Protein AF-A0A9E6EG42-F1 (afdb_monomer)

Foldseek 3Di:
DFEEEEEEEDAQLQPFQLVLVVQVVLAPDDHYAYEYEYQQHPDCNVVSCVVVVVPVRYDYYYDNHHFDDLVSVQVRLVPDDGQKYAAAYRRKHFQNHLVVQQVVLCVVFQKEFEAEEEDEPPDDDPSPDFDQDDDDDDGDLNGMMGGRDPLQHWDSVCGPLLLPCRSVVNVVSRCVVRVVSYYYRSTHGIYHYDDCPDSVNVVVVSVVVDDPVVCVVSCVLQVVLVDPDDPVQQFDFDPADPADPQKDWDWPDWDQDPFKTKTKIFMDGNPAACVQKWKWKWWAAPDDPDGITTGGWRWHACVVVCVVVVPYHHRRGITIDIGTLVSDDFHKTFIKMWIADPNDIHIHTPRDMHGNHD

Structure (mmCIF, N/CA/C/O backbone):
data_AF-A0A9E6EG42-F1
#
_entry.id   AF-A0A9E6EG42-F1
#
loop_
_atom_site.group_PDB
_atom_site.id
_atom_site.type_symbol
_atom_site.label_atom_id
_atom_site.label_alt_id
_atom_site.label_comp_id
_atom_site.label_asym_id
_atom_site.label_entity_id
_atom_site.label_seq_id
_atom_site.pdbx_PDB_ins_code
_atom_site.Cartn_x
_atom_site.Cartn_y
_atom_site.Cartn_z
_atom_site.occupancy
_atom_site.B_iso_or_equiv
_atom_site.auth_seq_id
_atom_site.auth_comp_id
_atom_site.auth_asym_id
_atom_site.auth_atom_id
_atom_site.pdbx_PDB_model_num
ATOM 1 N N . MET A 1 1 ? -4.154 -21.515 -14.002 1.00 83.38 1 MET A N 1
ATOM 2 C CA . MET A 1 1 ? -3.682 -20.485 -13.053 1.00 83.38 1 MET A CA 1
ATOM 3 C C . MET A 1 1 ? -4.203 -19.149 -13.543 1.00 83.38 1 MET A C 1
ATOM 5 O O . MET A 1 1 ? -4.142 -18.914 -14.743 1.00 83.38 1 MET A O 1
ATOM 9 N N . GLU A 1 2 ? -4.782 -18.342 -12.660 1.00 93.00 2 GLU A N 1
ATOM 10 C CA . GLU A 1 2 ? -5.346 -17.030 -13.009 1.00 93.00 2 GLU A CA 1
ATOM 11 C C . GLU A 1 2 ? -4.206 -16.027 -13.285 1.00 93.00 2 GLU A C 1
ATOM 13 O O . GLU A 1 2 ? -3.271 -15.964 -12.482 1.00 93.00 2 GLU A O 1
ATOM 18 N N . PRO A 1 3 ? -4.220 -15.264 -14.389 1.00 94.94 3 PRO A N 1
ATOM 19 C CA . PRO A 1 3 ? -3.199 -14.252 -14.645 1.00 94.94 3 PRO A CA 1
ATOM 20 C C . PRO A 1 3 ? -3.215 -13.118 -13.610 1.00 94.94 3 PRO A C 1
ATOM 22 O O . PRO A 1 3 ? -4.282 -12.643 -13.220 1.00 94.94 3 PRO A O 1
ATOM 25 N N . VAL A 1 4 ? -2.030 -12.644 -13.219 1.00 97.06 4 VAL A N 1
ATOM 26 C CA . VAL A 1 4 ? -1.850 -11.473 -12.341 1.00 97.06 4 VAL A CA 1
ATOM 27 C C . VAL A 1 4 ? -0.917 -10.450 -12.989 1.00 97.06 4 VAL A C 1
ATOM 29 O O . VAL A 1 4 ? 0.059 -10.825 -13.636 1.00 97.06 4 VAL A O 1
ATOM 32 N N . THR A 1 5 ? -1.186 -9.157 -12.828 1.00 98.38 5 THR A N 1
ATOM 33 C CA . THR A 1 5 ? -0.269 -8.099 -13.280 1.00 98.38 5 THR A CA 1
ATOM 34 C C . THR A 1 5 ? 0.436 -7.447 -12.097 1.00 98.38 5 THR A C 1
ATOM 36 O O . THR A 1 5 ? -0.205 -6.878 -11.220 1.00 98.38 5 THR A O 1
ATOM 39 N N . VAL A 1 6 ? 1.766 -7.476 -12.085 1.00 98.44 6 VAL A N 1
ATOM 40 C CA . VAL A 1 6 ? 2.572 -6.672 -11.161 1.00 98.44 6 VAL A CA 1
ATOM 41 C C . VAL A 1 6 ? 2.703 -5.256 -11.721 1.00 98.44 6 VAL A C 1
ATOM 43 O O . VAL A 1 6 ? 3.000 -5.086 -12.904 1.00 98.44 6 VAL A O 1
ATOM 46 N N . LEU A 1 7 ? 2.470 -4.249 -10.884 1.00 98.44 7 LEU A N 1
ATOM 47 C CA . LEU A 1 7 ? 2.479 -2.832 -11.234 1.00 98.44 7 LEU A CA 1
ATOM 48 C C . LEU A 1 7 ? 3.561 -2.120 -10.412 1.00 98.44 7 LEU A C 1
ATOM 50 O O . LEU A 1 7 ? 3.474 -2.091 -9.185 1.00 98.44 7 LEU A O 1
ATOM 54 N N . MET A 1 8 ? 4.559 -1.534 -11.079 1.00 98.12 8 MET A N 1
ATOM 55 C CA . MET A 1 8 ? 5.653 -0.815 -10.413 1.00 98.12 8 MET A CA 1
ATOM 56 C C . MET A 1 8 ? 5.843 0.593 -10.992 1.00 98.12 8 MET A C 1
ATOM 58 O O . MET A 1 8 ? 6.357 0.729 -12.109 1.00 98.12 8 MET A O 1
ATOM 62 N N . PRO A 1 9 ? 5.448 1.652 -10.265 1.00 96.31 9 PRO A N 1
ATOM 63 C CA . PRO A 1 9 ? 5.846 3.013 -10.599 1.00 96.31 9 PRO A CA 1
ATOM 64 C C . PRO A 1 9 ? 7.289 3.257 -10.138 1.00 96.31 9 PRO A C 1
ATOM 66 O O . PRO A 1 9 ? 7.726 2.698 -9.133 1.00 96.31 9 PRO A O 1
ATOM 69 N N . PHE A 1 10 ? 8.031 4.112 -10.838 1.00 95.81 10 PHE A N 1
ATOM 70 C CA . PHE A 1 10 ? 9.334 4.573 -10.363 1.00 95.81 10 PHE A CA 1
ATOM 71 C C . PHE A 1 10 ? 9.655 5.993 -10.838 1.00 95.81 10 PHE A C 1
ATOM 73 O O . PHE A 1 10 ? 9.170 6.446 -11.874 1.00 95.81 10 PHE A O 1
ATOM 80 N N . TYR A 1 11 ? 10.490 6.685 -10.063 1.00 94.62 11 TYR A N 1
ATOM 81 C CA . TYR A 1 11 ? 11.067 7.984 -10.402 1.00 94.62 11 TYR A CA 1
ATOM 82 C C . TYR A 1 11 ? 12.399 8.147 -9.665 1.00 94.62 11 TYR A C 1
ATOM 84 O O . TYR A 1 11 ? 12.412 8.120 -8.437 1.00 94.62 11 TYR A O 1
ATOM 92 N N . ASN A 1 12 ? 13.497 8.334 -10.398 1.00 94.44 12 ASN A N 1
ATOM 93 C CA . ASN A 1 12 ? 14.848 8.538 -9.858 1.00 94.44 12 ASN A CA 1
ATOM 94 C C . ASN A 1 12 ? 15.310 7.466 -8.841 1.00 94.44 12 ASN A C 1
ATOM 96 O O . ASN A 1 12 ? 15.596 7.757 -7.680 1.00 94.44 12 ASN A O 1
ATOM 100 N N . GLN A 1 13 ? 15.345 6.207 -9.280 1.00 93.69 13 GLN A N 1
ATOM 101 C CA . GLN A 1 13 ? 15.630 5.005 -8.487 1.00 93.69 13 GLN A CA 1
ATOM 102 C C . GLN A 1 13 ? 16.799 4.180 -9.055 1.00 93.69 13 GLN A C 1
ATOM 104 O O . GLN A 1 13 ? 16.812 2.946 -8.985 1.00 93.69 13 GLN A O 1
ATOM 109 N N . GLU A 1 14 ? 17.810 4.840 -9.627 1.00 94.50 14 GLU A N 1
ATOM 110 C CA . GLU A 1 14 ? 18.884 4.178 -10.379 1.00 94.50 14 GLU A CA 1
ATOM 111 C C . GLU A 1 14 ? 19.676 3.145 -9.563 1.00 94.50 14 GLU A C 1
ATOM 113 O O . GLU A 1 14 ? 20.201 2.173 -10.113 1.00 94.50 14 GLU A O 1
ATOM 118 N N . ASN A 1 15 ? 19.723 3.315 -8.243 1.00 92.00 15 ASN A N 1
ATOM 119 C CA . ASN A 1 15 ? 20.460 2.432 -7.347 1.00 92.00 15 ASN A CA 1
ATOM 120 C C . ASN A 1 15 ? 19.737 1.112 -7.056 1.00 92.00 15 ASN A C 1
ATOM 122 O O . ASN A 1 15 ? 20.406 0.134 -6.737 1.00 92.00 15 ASN A O 1
ATOM 126 N N . PHE A 1 16 ? 18.407 1.060 -7.177 1.00 93.06 16 PHE A N 1
ATOM 127 C CA . PHE A 1 16 ? 17.616 -0.058 -6.641 1.00 93.06 16 PHE A CA 1
ATOM 128 C C . PHE A 1 16 ? 16.677 -0.704 -7.662 1.00 93.06 16 PHE A C 1
ATOM 130 O O . PHE A 1 16 ? 16.413 -1.903 -7.566 1.00 93.06 16 PHE A O 1
ATOM 137 N N . VAL A 1 17 ? 16.249 0.036 -8.692 1.00 96.00 17 VAL A N 1
ATOM 138 C CA . VAL A 1 17 ? 15.209 -0.414 -9.633 1.00 96.00 17 VAL A CA 1
ATOM 139 C C . VAL A 1 17 ? 15.538 -1.739 -10.325 1.00 96.00 17 VAL A C 1
ATOM 141 O O . VAL A 1 17 ? 14.658 -2.571 -10.528 1.00 96.00 17 VAL A O 1
ATOM 144 N N . ALA A 1 18 ? 16.810 -1.989 -10.647 1.00 96.06 18 ALA A N 1
ATOM 145 C CA . ALA A 1 18 ? 17.221 -3.238 -11.284 1.00 96.06 18 ALA A CA 1
ATOM 146 C C . ALA A 1 18 ? 17.076 -4.455 -10.348 1.00 96.06 18 ALA A C 1
ATOM 148 O O . ALA A 1 18 ? 16.653 -5.522 -10.794 1.00 96.06 18 ALA A O 1
ATOM 149 N N . GLU A 1 19 ? 17.389 -4.297 -9.058 1.00 94.44 19 GLU A N 1
ATOM 150 C CA . GLU A 1 19 ? 17.224 -5.359 -8.057 1.00 94.44 19 GLU A CA 1
ATOM 151 C C . GLU A 1 19 ? 15.741 -5.631 -7.782 1.00 94.44 19 GLU A C 1
ATOM 153 O O . GLU A 1 19 ? 15.324 -6.793 -7.757 1.00 94.44 19 GLU A O 1
ATOM 158 N N . ALA A 1 20 ? 14.934 -4.571 -7.653 1.00 95.69 20 ALA A N 1
ATOM 159 C CA . ALA A 1 20 ? 13.487 -4.681 -7.480 1.00 95.69 20 ALA A CA 1
ATOM 160 C C . ALA A 1 20 ? 12.851 -5.468 -8.637 1.00 95.69 20 ALA A C 1
ATOM 162 O O . ALA A 1 20 ? 12.126 -6.441 -8.401 1.00 95.69 20 ALA A O 1
ATOM 163 N N . ILE A 1 21 ? 13.211 -5.136 -9.886 1.00 97.94 21 ILE A N 1
ATOM 164 C CA . ILE A 1 21 ? 12.742 -5.859 -11.076 1.00 97.94 21 ILE A CA 1
ATOM 165 C C . ILE A 1 21 ? 13.173 -7.323 -11.039 1.00 97.94 21 ILE A C 1
ATOM 167 O O . ILE A 1 21 ? 12.346 -8.211 -11.252 1.00 97.94 21 ILE A O 1
ATOM 171 N N . GLY A 1 22 ? 14.447 -7.586 -10.736 1.00 96.88 22 GLY A N 1
ATOM 172 C CA . GLY A 1 22 ? 14.972 -8.946 -10.625 1.00 96.88 22 GLY A CA 1
ATOM 173 C C . GLY A 1 22 ? 14.184 -9.807 -9.632 1.00 96.88 22 GLY A C 1
ATOM 174 O O . GLY A 1 22 ? 13.887 -10.965 -9.927 1.00 96.88 22 GLY A O 1
ATOM 175 N N . SER A 1 23 ? 13.766 -9.235 -8.497 1.00 95.81 23 SER A N 1
ATOM 176 C CA . SER A 1 23 ? 12.977 -9.948 -7.479 1.00 95.81 23 SER A CA 1
ATOM 177 C C . SER A 1 23 ? 11.585 -10.382 -7.969 1.00 95.81 23 SER A C 1
ATOM 179 O O . SER A 1 23 ? 11.097 -11.457 -7.607 1.00 95.81 23 SER A O 1
ATOM 181 N N . ILE A 1 24 ? 10.965 -9.591 -8.851 1.00 97.75 24 ILE A N 1
ATOM 182 C CA . ILE A 1 24 ? 9.683 -9.924 -9.485 1.00 97.75 24 ILE A CA 1
ATOM 183 C C . ILE A 1 24 ? 9.868 -10.930 -10.623 1.00 97.75 24 ILE A C 1
ATOM 185 O O . ILE A 1 24 ? 9.079 -11.860 -10.772 1.00 97.75 24 ILE A O 1
ATOM 189 N N . LEU A 1 25 ? 10.930 -10.813 -11.418 1.00 97.69 25 LEU A N 1
ATOM 190 C CA . LEU A 1 25 ? 11.175 -11.768 -12.504 1.00 97.69 25 LEU A CA 1
ATOM 191 C C . LEU A 1 25 ? 11.515 -13.177 -12.001 1.00 97.69 25 LEU A C 1
ATOM 193 O O . LEU A 1 25 ? 11.292 -14.143 -12.737 1.00 97.69 25 LEU A O 1
ATOM 197 N N . ASN A 1 26 ? 11.982 -13.286 -10.753 1.00 96.25 26 ASN A N 1
ATOM 198 C CA . ASN A 1 26 ? 12.280 -14.540 -10.060 1.00 96.25 26 ASN A CA 1
ATOM 199 C C . ASN A 1 26 ? 11.073 -15.151 -9.311 1.00 96.25 26 ASN A C 1
ATOM 201 O O . ASN A 1 26 ? 11.243 -16.088 -8.528 1.00 96.25 26 ASN A O 1
ATOM 205 N N . GLN A 1 27 ? 9.856 -14.631 -9.505 1.00 96.62 27 GLN A N 1
ATOM 206 C CA . GLN A 1 27 ? 8.656 -15.223 -8.909 1.00 96.62 27 GLN A CA 1
ATOM 207 C C . GLN A 1 27 ? 8.413 -16.642 -9.441 1.00 96.62 27 GLN A C 1
ATOM 209 O O . GLN A 1 27 ? 8.562 -16.925 -10.628 1.00 96.62 27 GLN A O 1
ATOM 214 N N . THR A 1 28 ? 8.007 -17.533 -8.542 1.00 95.56 28 THR A N 1
ATOM 215 C CA . THR A 1 28 ? 7.672 -18.939 -8.835 1.00 95.56 28 THR A CA 1
ATOM 216 C C . THR A 1 28 ? 6.302 -19.104 -9.486 1.00 95.56 28 THR A C 1
ATOM 218 O O . THR A 1 28 ? 6.070 -20.087 -10.188 1.00 95.56 28 THR A O 1
ATOM 221 N N . TYR A 1 29 ? 5.407 -18.127 -9.309 1.00 96.31 29 TYR A N 1
ATOM 222 C CA . TYR A 1 29 ? 4.123 -18.100 -9.996 1.00 96.31 29 TYR A CA 1
ATOM 223 C C . TYR A 1 29 ? 4.335 -17.856 -11.501 1.00 96.31 29 TYR A C 1
ATOM 225 O O . TYR A 1 29 ? 4.910 -16.831 -11.867 1.00 96.31 29 TYR A O 1
ATOM 233 N N . PRO A 1 30 ? 3.881 -18.751 -12.395 1.00 93.50 30 PRO A N 1
ATOM 234 C CA . PRO A 1 30 ? 4.306 -18.718 -13.794 1.00 93.50 30 PRO A CA 1
ATOM 235 C C . PRO A 1 30 ? 3.479 -17.780 -14.684 1.00 93.50 30 PRO A C 1
ATOM 237 O O . PRO A 1 30 ? 3.929 -17.433 -15.773 1.00 93.50 30 PRO A O 1
ATOM 240 N N . VAL A 1 31 ? 2.273 -17.375 -14.264 1.00 96.06 31 VAL A N 1
ATOM 241 C CA . VAL A 1 31 ? 1.327 -16.630 -15.116 1.00 96.06 31 VAL A CA 1
ATOM 242 C C . VAL A 1 31 ? 1.181 -15.190 -14.632 1.00 96.06 31 VAL A C 1
ATOM 244 O O . VAL A 1 31 ? 0.190 -14.838 -13.993 1.00 96.06 31 VAL A O 1
ATOM 247 N N . PHE A 1 32 ? 2.171 -14.349 -14.934 1.00 97.88 32 PHE A N 1
ATOM 248 C CA . PHE A 1 32 ? 2.089 -12.920 -14.640 1.00 97.88 32 PHE A CA 1
ATOM 249 C C . PHE A 1 32 ? 2.621 -12.029 -15.762 1.00 97.88 32 PHE A C 1
ATOM 251 O O . PHE A 1 32 ? 3.472 -12.429 -16.556 1.00 97.88 32 PHE A O 1
ATOM 258 N N . GLN A 1 33 ? 2.117 -10.798 -15.784 1.00 97.94 33 GLN A N 1
ATOM 259 C CA . GLN A 1 33 ? 2.695 -9.674 -16.516 1.00 97.94 33 GLN A CA 1
ATOM 260 C C . GLN A 1 33 ? 3.330 -8.705 -15.526 1.00 97.94 33 GLN A C 1
ATOM 262 O O . GLN A 1 33 ? 2.898 -8.615 -14.378 1.00 97.94 33 GLN A O 1
ATOM 267 N N . PHE A 1 34 ? 4.324 -7.950 -15.969 1.00 98.50 34 PHE A N 1
ATOM 268 C CA . PHE A 1 34 ? 4.979 -6.938 -15.161 1.00 98.50 34 PHE A CA 1
ATOM 269 C C . PHE A 1 34 ? 5.015 -5.612 -15.912 1.00 98.50 34 PHE A C 1
ATOM 271 O O . PHE A 1 34 ? 5.762 -5.447 -16.875 1.00 98.50 34 PHE A O 1
ATOM 278 N N . ILE A 1 35 ? 4.185 -4.670 -15.475 1.00 98.56 35 ILE A N 1
ATOM 279 C CA . ILE A 1 35 ? 4.106 -3.339 -16.063 1.00 98.56 35 ILE A CA 1
ATOM 280 C C . ILE A 1 35 ? 4.864 -2.372 -15.165 1.00 98.56 35 ILE A C 1
ATOM 282 O O . ILE A 1 35 ? 4.593 -2.245 -13.970 1.00 98.56 35 ILE A O 1
ATOM 286 N N . ILE A 1 36 ? 5.823 -1.687 -15.771 1.00 98.38 36 ILE A N 1
ATOM 287 C CA . ILE A 1 36 ? 6.721 -0.756 -15.111 1.00 98.38 36 ILE A CA 1
ATOM 288 C C . ILE A 1 36 ? 6.507 0.617 -15.736 1.00 98.38 36 ILE A C 1
ATOM 290 O O . ILE A 1 36 ? 6.530 0.745 -16.962 1.00 98.38 36 ILE A O 1
ATOM 294 N N . TYR A 1 37 ? 6.310 1.642 -14.913 1.00 98.25 37 TYR A N 1
ATOM 295 C CA . TYR A 1 37 ? 6.072 3.002 -15.385 1.00 98.25 37 TYR A CA 1
ATOM 296 C C . TYR A 1 37 ? 7.096 3.971 -14.796 1.00 98.25 37 TYR A C 1
ATOM 298 O O . TYR A 1 37 ? 7.133 4.180 -13.585 1.00 98.25 37 TYR A O 1
ATOM 306 N N . ASP A 1 38 ? 7.907 4.562 -15.671 1.00 98.00 38 ASP A N 1
ATOM 307 C CA . ASP A 1 38 ? 8.791 5.678 -15.345 1.00 98.00 38 ASP A CA 1
ATOM 308 C C . ASP A 1 38 ? 8.000 6.984 -15.343 1.00 98.00 38 ASP A C 1
ATOM 310 O O . ASP A 1 38 ? 7.510 7.412 -16.392 1.00 98.00 38 ASP A O 1
ATOM 314 N N . ASP A 1 39 ? 7.910 7.659 -14.204 1.00 95.69 39 ASP A N 1
ATOM 315 C CA . AS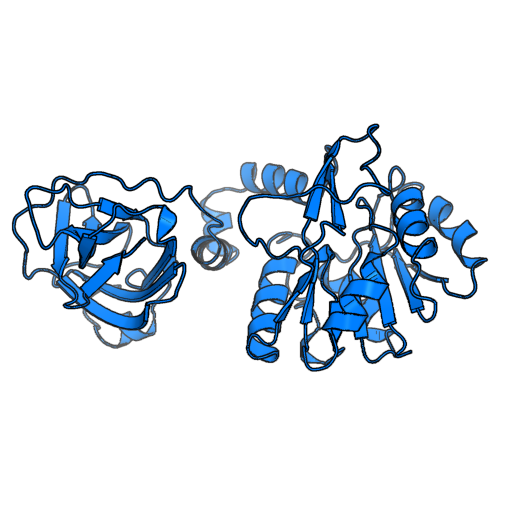P A 1 39 ? 7.265 8.968 -14.114 1.00 95.69 39 ASP A CA 1
ATOM 316 C C . ASP A 1 39 ? 8.235 10.107 -14.468 1.00 95.69 39 ASP A C 1
ATOM 318 O O . ASP A 1 39 ? 8.386 11.080 -13.742 1.00 95.69 39 ASP A O 1
ATOM 322 N N . GLY A 1 40 ? 8.945 9.973 -15.590 1.00 96.00 40 GLY A N 1
ATOM 323 C CA . GLY A 1 40 ? 9.845 11.002 -16.113 1.00 96.00 40 GLY A CA 1
ATOM 324 C C . GLY A 1 40 ? 11.126 11.192 -15.301 1.00 96.00 40 GLY A C 1
ATOM 325 O O . GLY A 1 40 ? 11.484 12.334 -15.007 1.00 96.00 40 GLY A O 1
ATOM 326 N N . SER A 1 41 ? 11.806 10.098 -14.939 1.00 95.88 41 SER A N 1
ATOM 327 C CA . SER A 1 41 ? 13.108 10.135 -14.264 1.00 95.88 41 SER A CA 1
ATOM 328 C C . SER A 1 41 ? 14.132 10.987 -15.020 1.00 95.88 41 SER A C 1
ATOM 330 O O . SER A 1 41 ? 14.225 10.961 -16.247 1.00 95.88 41 SER A O 1
ATOM 332 N N . THR A 1 42 ? 14.946 11.715 -14.261 1.00 95.19 42 THR A N 1
ATOM 333 C CA . THR A 1 42 ? 16.028 12.579 -14.757 1.00 95.19 42 THR A CA 1
ATOM 334 C C . THR A 1 42 ? 17.416 11.967 -14.561 1.00 95.19 42 THR A C 1
ATOM 336 O O . THR A 1 42 ? 18.399 12.502 -15.069 1.00 95.19 42 THR A O 1
ATOM 339 N N . ASP A 1 43 ? 17.513 10.884 -13.788 1.00 95.31 43 ASP A N 1
ATOM 340 C CA . ASP A 1 43 ? 18.743 10.131 -13.537 1.00 95.31 43 ASP A CA 1
ATOM 341 C C . ASP A 1 43 ? 18.909 8.959 -14.531 1.00 95.31 43 ASP A C 1
ATOM 343 O O . ASP A 1 43 ? 18.291 8.915 -15.600 1.00 95.31 43 ASP A O 1
ATOM 347 N N . THR A 1 44 ? 19.754 7.973 -14.208 1.00 96.75 44 THR A N 1
ATOM 348 C CA . THR A 1 44 ? 19.991 6.830 -15.100 1.00 96.75 44 THR A CA 1
ATOM 349 C C . THR A 1 44 ? 18.974 5.689 -14.953 1.00 96.75 44 THR A C 1
ATOM 351 O O . THR A 1 44 ? 19.149 4.641 -15.586 1.00 96.75 44 THR A O 1
ATOM 354 N N . SER A 1 45 ? 17.892 5.872 -14.185 1.00 96.38 45 SER A N 1
ATOM 355 C CA . SER A 1 45 ? 16.894 4.833 -13.882 1.00 96.38 45 SER A CA 1
ATOM 356 C C . SER A 1 45 ? 16.285 4.218 -15.127 1.00 96.38 45 SER A C 1
ATOM 358 O O . SER A 1 45 ? 16.356 3.003 -15.305 1.00 96.38 45 SER A O 1
ATOM 360 N N . LEU A 1 46 ? 15.748 5.040 -16.036 1.00 97.06 46 LEU A N 1
ATOM 361 C CA . LEU A 1 46 ? 15.105 4.531 -17.247 1.00 97.06 46 LEU A CA 1
ATOM 362 C C . LEU A 1 46 ? 16.072 3.672 -18.065 1.00 97.06 46 LEU A C 1
ATOM 364 O O . LEU A 1 46 ? 15.716 2.578 -18.497 1.00 97.06 46 LEU A O 1
ATOM 368 N N . ARG A 1 47 ? 17.326 4.124 -18.213 1.00 97.75 47 ARG A N 1
ATOM 369 C CA . ARG A 1 47 ? 18.385 3.379 -18.911 1.00 97.75 47 ARG A CA 1
ATOM 370 C C . ARG A 1 47 ? 18.647 2.019 -18.261 1.00 97.75 47 ARG A C 1
ATOM 372 O O . ARG A 1 47 ? 18.871 1.053 -18.983 1.00 97.75 47 ARG A O 1
ATOM 379 N N . ARG A 1 48 ? 18.607 1.934 -16.928 1.00 97.50 48 ARG A N 1
ATOM 380 C CA . ARG A 1 48 ? 18.771 0.677 -16.176 1.00 97.50 48 ARG A CA 1
ATOM 381 C C . ARG A 1 48 ? 17.577 -0.267 -16.321 1.00 97.50 48 ARG A C 1
ATOM 383 O O . ARG A 1 48 ? 17.769 -1.475 -16.243 1.00 97.50 48 ARG A O 1
ATOM 390 N N . VAL A 1 49 ? 16.379 0.257 -16.582 1.00 97.62 49 VAL A N 1
ATOM 391 C CA . VAL A 1 49 ? 15.161 -0.543 -16.800 1.00 97.62 49 VAL A CA 1
ATOM 392 C C . VAL A 1 49 ? 15.071 -1.101 -18.230 1.00 97.62 49 VAL A C 1
ATOM 394 O O . VAL A 1 49 ? 14.556 -2.201 -18.428 1.00 97.62 49 VAL A O 1
ATOM 397 N N . GLN A 1 50 ? 15.606 -0.401 -19.241 1.00 96.25 50 GLN A N 1
ATOM 398 C CA . GLN A 1 50 ? 15.483 -0.811 -20.654 1.00 96.25 50 GLN A CA 1
ATOM 399 C C . GLN A 1 50 ? 15.877 -2.273 -20.962 1.00 96.25 50 GLN A C 1
ATOM 401 O O . GLN A 1 50 ? 15.149 -2.916 -21.724 1.00 96.25 50 GLN A O 1
ATOM 406 N N . PRO A 1 51 ? 16.970 -2.843 -20.409 1.00 97.94 51 PRO A N 1
ATOM 407 C CA . PRO A 1 51 ? 17.364 -4.222 -20.704 1.00 97.94 51 PRO A CA 1
ATOM 408 C C . PRO A 1 51 ? 16.302 -5.270 -20.346 1.00 97.94 51 PRO A C 1
ATOM 410 O O . PRO A 1 51 ? 16.239 -6.311 -21.000 1.00 97.94 51 PRO A O 1
ATOM 413 N N . PHE A 1 52 ? 15.443 -4.993 -19.358 1.00 97.94 52 PHE A N 1
ATOM 414 C CA . PHE A 1 52 ? 14.408 -5.924 -18.903 1.00 97.94 52 PHE A CA 1
ATOM 415 C C . PHE A 1 52 ? 13.241 -6.071 -19.887 1.00 97.94 52 PHE A C 1
ATOM 417 O O . PHE A 1 52 ? 12.529 -7.065 -19.815 1.00 97.94 52 PHE A O 1
ATOM 424 N N . ARG A 1 53 ? 13.095 -5.173 -20.878 1.00 97.31 53 ARG A N 1
ATOM 425 C CA . ARG A 1 53 ? 12.120 -5.321 -21.983 1.00 97.31 53 ARG A CA 1
ATOM 426 C C . ARG A 1 53 ? 12.315 -6.593 -22.817 1.00 97.31 53 ARG A C 1
ATOM 428 O O . ARG A 1 53 ? 11.451 -6.935 -23.614 1.00 97.31 53 ARG A O 1
ATOM 435 N N . ARG A 1 54 ? 13.478 -7.244 -22.703 1.00 97.50 54 ARG A N 1
ATOM 436 C CA . ARG A 1 54 ? 13.766 -8.517 -23.377 1.00 97.50 54 ARG A CA 1
ATOM 437 C C . ARG A 1 54 ? 12.975 -9.684 -22.784 1.00 97.50 54 ARG A C 1
ATOM 439 O O . ARG A 1 54 ? 12.802 -10.684 -23.471 1.00 97.50 54 ARG A O 1
ATOM 446 N N . ASP A 1 55 ? 12.528 -9.575 -21.533 1.00 98.06 55 ASP A N 1
ATOM 447 C CA . ASP A 1 55 ? 11.634 -10.559 -20.931 1.00 98.06 55 ASP A CA 1
ATOM 448 C C . ASP A 1 55 ? 10.206 -10.324 -21.461 1.00 98.06 55 ASP A C 1
ATOM 450 O O . ASP A 1 55 ? 9.684 -9.216 -21.315 1.00 98.06 55 ASP A O 1
ATOM 454 N N . PRO A 1 56 ? 9.548 -11.330 -22.069 1.00 97.44 56 PRO A N 1
ATOM 455 C CA . PRO A 1 56 ? 8.227 -11.163 -22.682 1.00 97.44 56 PRO A CA 1
ATOM 456 C C . PRO A 1 56 ? 7.121 -10.824 -21.674 1.00 97.44 56 PRO A C 1
ATOM 458 O O . PRO A 1 56 ? 6.036 -10.408 -22.077 1.00 97.44 56 PRO A O 1
ATOM 461 N N . ARG A 1 57 ? 7.370 -10.995 -20.369 1.00 97.62 57 ARG A N 1
ATOM 462 C CA . ARG A 1 57 ? 6.436 -10.611 -19.305 1.00 97.62 57 ARG A CA 1
ATOM 463 C C . ARG A 1 57 ? 6.478 -9.111 -19.014 1.00 97.62 57 ARG A C 1
ATOM 465 O O . ARG A 1 57 ? 5.563 -8.615 -18.365 1.00 97.62 57 ARG A O 1
ATOM 472 N N . VAL A 1 58 ? 7.522 -8.396 -19.445 1.00 98.50 58 VAL A N 1
ATOM 473 C CA . VAL A 1 58 ? 7.805 -7.018 -19.024 1.00 98.50 58 VAL A CA 1
ATOM 474 C C . VAL A 1 58 ? 7.328 -5.996 -20.051 1.00 98.50 58 VAL A C 1
ATOM 476 O O . VAL A 1 58 ? 7.756 -5.984 -21.203 1.00 98.50 58 VAL A O 1
ATOM 479 N N . VAL A 1 59 ? 6.516 -5.047 -19.590 1.00 98.31 59 VAL A N 1
ATOM 480 C CA . VAL A 1 59 ? 6.111 -3.858 -20.344 1.00 98.31 59 VAL A CA 1
ATOM 481 C C . VAL A 1 59 ? 6.644 -2.627 -19.628 1.00 98.31 59 VAL A C 1
ATOM 483 O O . VAL A 1 59 ? 6.290 -2.364 -18.484 1.00 98.31 59 VAL A O 1
ATOM 486 N N . VAL A 1 60 ? 7.482 -1.846 -20.309 1.00 98.25 60 VAL A N 1
ATOM 487 C CA . VAL A 1 60 ? 8.019 -0.590 -19.768 1.00 98.25 60 VAL A CA 1
ATOM 488 C C . VAL A 1 60 ? 7.347 0.588 -20.465 1.00 98.25 60 VAL A C 1
ATOM 490 O O . VAL A 1 60 ? 7.390 0.716 -21.694 1.00 98.25 60 VAL A O 1
ATOM 493 N N . LEU A 1 61 ? 6.766 1.471 -19.668 1.00 97.88 61 LEU A N 1
ATOM 494 C CA . LEU A 1 61 ? 6.142 2.723 -20.069 1.00 97.88 61 LEU A CA 1
ATOM 495 C C . LEU A 1 61 ? 6.932 3.889 -19.468 1.00 97.88 61 LEU A C 1
ATOM 497 O O . LEU A 1 61 ? 7.557 3.737 -18.421 1.00 97.88 61 LEU A O 1
ATOM 501 N N . ALA A 1 62 ? 6.918 5.044 -20.131 1.00 96.88 62 ALA A N 1
ATOM 502 C CA . ALA A 1 62 ? 7.608 6.231 -19.639 1.00 96.88 62 ALA A CA 1
ATOM 503 C C . ALA A 1 62 ? 6.807 7.505 -19.920 1.00 96.88 62 ALA A C 1
ATOM 505 O O . ALA A 1 62 ? 6.311 7.713 -21.032 1.00 96.88 62 ALA A O 1
ATOM 506 N N . GLY A 1 63 ? 6.684 8.344 -18.896 1.00 94.25 63 GLY A N 1
ATOM 507 C CA . GLY A 1 63 ? 6.161 9.699 -18.971 1.00 94.25 63 GLY A CA 1
ATOM 508 C C . GLY A 1 63 ? 7.220 10.705 -19.422 1.00 94.25 63 GLY A C 1
ATOM 509 O O . GLY A 1 63 ? 8.418 10.442 -19.384 1.00 94.25 63 GLY A O 1
ATOM 510 N N . LYS A 1 64 ? 6.770 11.888 -19.857 1.00 9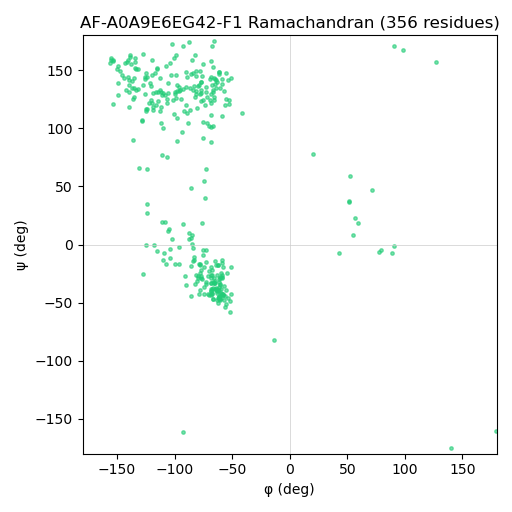2.19 64 LYS A N 1
ATOM 511 C CA . LYS A 1 64 ? 7.667 12.989 -20.261 1.00 92.19 64 LYS A CA 1
ATOM 512 C C . LYS A 1 64 ? 8.238 13.773 -19.077 1.00 92.19 64 LYS A C 1
ATOM 514 O O . LYS A 1 64 ? 9.280 14.398 -19.215 1.00 92.19 64 LYS A O 1
ATOM 519 N N . GLN A 1 65 ? 7.517 13.797 -17.962 1.00 92.19 65 GLN A N 1
ATOM 520 C CA . GLN A 1 65 ? 7.851 14.555 -16.761 1.00 92.19 65 GLN A CA 1
ATOM 521 C C . GLN A 1 65 ? 7.203 13.888 -15.550 1.00 92.19 65 GLN A C 1
ATOM 523 O O . GLN A 1 65 ? 6.186 13.207 -15.708 1.00 92.19 65 GLN A O 1
ATOM 528 N N . ASN A 1 66 ? 7.744 14.168 -14.369 1.00 90.69 66 ASN A N 1
ATOM 529 C CA . ASN A 1 66 ? 7.168 13.746 -13.099 1.00 90.69 66 ASN A CA 1
ATOM 530 C C . ASN A 1 66 ? 5.826 14.431 -12.843 1.00 90.69 66 ASN A C 1
ATOM 532 O O . ASN A 1 66 ? 5.705 15.656 -12.931 1.00 90.69 66 ASN A O 1
ATOM 536 N N . ARG A 1 67 ? 4.811 13.613 -12.565 1.00 86.19 67 ARG A N 1
ATOM 537 C CA . ARG A 1 67 ? 3.430 14.006 -12.265 1.00 86.19 67 ARG A 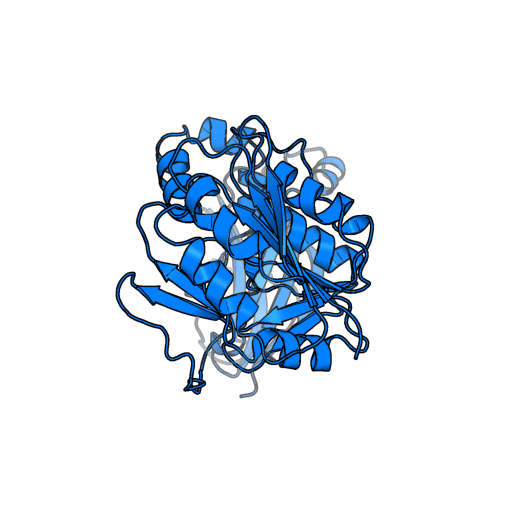CA 1
ATOM 538 C C . ARG A 1 67 ? 2.942 13.439 -10.931 1.00 86.19 67 ARG A C 1
ATOM 540 O O . ARG A 1 67 ? 1.827 13.752 -10.522 1.00 86.19 67 ARG A O 1
ATOM 547 N N . GLY A 1 68 ? 3.781 12.681 -10.236 1.00 84.19 68 GLY A N 1
ATOM 548 C CA . GLY A 1 68 ? 3.547 12.192 -8.894 1.00 84.19 68 GLY A CA 1
ATOM 549 C C . GLY A 1 68 ? 3.036 10.758 -8.837 1.00 84.19 68 GLY A C 1
ATOM 550 O O . GLY A 1 68 ? 2.588 10.151 -9.808 1.00 84.19 68 GLY A O 1
ATOM 551 N N . GLU A 1 69 ? 3.085 10.231 -7.619 1.00 83.50 69 GLU A N 1
ATOM 552 C CA . GLU A 1 69 ? 2.846 8.829 -7.286 1.00 83.50 69 GLU A CA 1
ATOM 553 C C . GLU A 1 69 ? 1.437 8.341 -7.683 1.00 83.50 69 GLU A C 1
ATOM 555 O O . GLU A 1 69 ? 1.293 7.301 -8.329 1.00 83.50 69 GLU A O 1
ATOM 560 N N . ALA A 1 70 ? 0.399 9.129 -7.374 1.00 84.12 70 ALA A N 1
ATOM 561 C CA . ALA A 1 70 ? -0.991 8.830 -7.728 1.00 84.12 70 ALA A CA 1
ATOM 562 C C . ALA A 1 70 ? -1.191 8.746 -9.249 1.00 84.12 70 ALA A C 1
ATOM 564 O O . ALA A 1 70 ? -1.796 7.798 -9.755 1.00 84.12 70 ALA A O 1
ATOM 565 N N . TYR A 1 71 ? -0.624 9.705 -9.990 1.00 88.88 71 TYR A N 1
ATOM 566 C CA . TYR A 1 71 ? -0.683 9.717 -11.447 1.00 88.88 71 TYR A CA 1
ATOM 567 C C . TYR A 1 71 ? 0.008 8.483 -12.034 1.00 88.88 71 TYR A C 1
ATOM 569 O O . TYR A 1 71 ? -0.592 7.766 -12.835 1.00 88.88 71 TYR A O 1
ATOM 577 N N . ALA A 1 72 ? 1.237 8.192 -11.598 1.00 92.56 72 ALA A N 1
ATOM 578 C CA . ALA A 1 72 ? 2.000 7.035 -12.055 1.00 92.56 72 ALA A CA 1
ATOM 579 C C . ALA A 1 72 ? 1.242 5.712 -11.832 1.00 92.56 72 ALA A C 1
ATOM 581 O O . ALA A 1 72 ? 1.149 4.882 -12.741 1.00 92.56 72 ALA A O 1
ATOM 582 N N . ARG A 1 73 ? 0.625 5.532 -10.656 1.00 93.44 73 ARG A N 1
ATOM 583 C CA . ARG A 1 73 ? -0.195 4.346 -10.361 1.00 93.44 73 ARG A CA 1
ATOM 584 C C . ARG A 1 73 ? -1.477 4.281 -11.186 1.00 93.44 73 ARG A C 1
ATOM 586 O O . ARG A 1 73 ? -1.825 3.203 -11.662 1.00 93.44 73 ARG A O 1
ATOM 593 N N . ASN A 1 74 ? -2.139 5.408 -11.441 1.00 93.50 74 ASN A N 1
ATOM 594 C CA . ASN A 1 74 ? -3.291 5.446 -12.346 1.00 93.50 74 ASN A CA 1
ATOM 595 C C . ASN A 1 74 ? -2.912 5.051 -13.777 1.00 93.50 74 ASN A C 1
ATOM 597 O O . ASN A 1 74 ? -3.633 4.278 -14.401 1.00 93.50 74 ASN A O 1
ATOM 601 N N . ARG A 1 75 ? -1.749 5.488 -14.278 1.00 95.69 75 ARG A N 1
ATOM 602 C CA . ARG A 1 75 ? -1.253 5.072 -15.601 1.00 95.69 75 ARG A CA 1
ATOM 603 C C . ARG A 1 75 ? -1.012 3.570 -15.695 1.00 95.69 75 ARG A C 1
ATOM 605 O O . ARG A 1 75 ? -1.280 2.993 -16.744 1.00 95.69 75 ARG A O 1
ATOM 612 N N . LEU A 1 76 ? -0.534 2.953 -14.618 1.00 97.12 76 LEU A N 1
ATOM 613 C CA . LEU A 1 76 ? -0.364 1.503 -14.517 1.00 97.12 76 LEU A CA 1
ATOM 614 C C . LEU A 1 76 ? -1.710 0.765 -14.505 1.00 97.12 76 LEU A C 1
ATOM 616 O O . LEU A 1 76 ? -1.864 -0.233 -15.206 1.00 97.12 76 LEU A O 1
ATOM 620 N N . LEU A 1 77 ? -2.696 1.272 -13.761 1.00 95.75 77 LEU A N 1
ATOM 621 C CA . LEU A 1 77 ? -4.047 0.703 -13.723 1.00 95.75 77 LEU A CA 1
ATOM 622 C C . LEU A 1 77 ? -4.770 0.817 -15.070 1.00 95.75 77 LEU A C 1
ATOM 624 O O . LEU A 1 77 ? -5.437 -0.131 -15.468 1.00 95.75 77 LEU A O 1
ATOM 628 N N . ASP A 1 78 ? -4.597 1.928 -15.795 1.00 95.25 78 ASP A N 1
ATOM 629 C CA . ASP A 1 78 ? -5.237 2.164 -17.099 1.00 95.25 78 ASP A CA 1
ATOM 630 C C . ASP A 1 78 ? -4.873 1.100 -18.150 1.00 95.25 78 ASP A C 1
ATOM 632 O O . ASP A 1 78 ? -5.646 0.842 -19.073 1.00 95.25 78 ASP A O 1
ATOM 636 N N . VAL A 1 79 ? -3.683 0.505 -18.034 1.00 95.88 79 VAL A N 1
ATOM 637 C CA . VAL A 1 79 ? -3.177 -0.519 -18.962 1.00 95.88 79 VAL A CA 1
ATOM 638 C C . VAL A 1 79 ? -3.243 -1.935 -18.386 1.00 95.88 79 VAL A C 1
ATOM 640 O O . VAL A 1 79 ? -2.903 -2.892 -19.080 1.00 95.88 79 VAL A O 1
ATOM 643 N N . CYS A 1 80 ? -3.665 -2.088 -17.129 1.00 96.31 80 CYS A N 1
ATOM 644 C CA . CYS A 1 80 ? -3.815 -3.386 -16.488 1.00 96.31 80 CYS A CA 1
ATOM 645 C C . CYS A 1 80 ? -5.076 -4.087 -17.013 1.00 96.31 80 CYS A C 1
ATOM 647 O O . CYS A 1 80 ? -6.175 -3.543 -16.942 1.00 96.31 80 CYS A O 1
ATOM 649 N N . GLN A 1 81 ? -4.921 -5.303 -17.541 1.00 94.31 81 GLN A N 1
ATOM 650 C CA . GLN A 1 81 ? -6.019 -6.064 -18.159 1.00 94.31 81 GLN A CA 1
ATOM 651 C C . GLN A 1 81 ? -6.374 -7.348 -17.405 1.00 94.31 81 GLN A C 1
ATOM 653 O O . GLN A 1 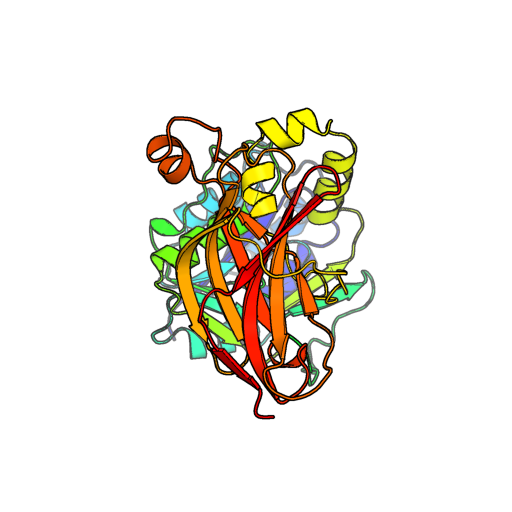81 ? -7.316 -8.048 -17.773 1.00 94.31 81 GLN A O 1
ATOM 658 N N . THR A 1 82 ? -5.604 -7.698 -16.378 1.00 95.62 82 THR A N 1
ATOM 659 C CA . THR A 1 82 ? -5.815 -8.922 -15.608 1.00 95.62 82 THR A CA 1
ATOM 660 C C . THR A 1 82 ? -6.846 -8.705 -14.509 1.00 95.62 82 THR A C 1
ATOM 662 O O . THR A 1 82 ? -7.112 -7.586 -14.074 1.00 95.62 82 THR A O 1
ATOM 665 N N . LYS A 1 83 ? -7.439 -9.806 -14.039 1.00 93.88 83 LYS A N 1
ATOM 666 C CA . LYS A 1 83 ? -8.405 -9.784 -12.937 1.00 93.88 83 LYS A CA 1
ATOM 667 C C . LYS A 1 83 ? -7.767 -9.364 -11.613 1.00 93.88 83 LYS A C 1
ATOM 669 O O . LYS A 1 83 ? -8.432 -8.740 -10.790 1.00 93.88 83 LYS A O 1
ATOM 674 N N . PHE A 1 84 ? -6.502 -9.721 -11.402 1.00 95.25 84 PHE A N 1
ATOM 675 C CA . PHE A 1 84 ? -5.755 -9.394 -10.195 1.00 95.25 84 PHE A CA 1
ATOM 676 C C . PHE A 1 84 ? -4.520 -8.576 -10.535 1.00 95.25 84 PHE A C 1
ATOM 678 O O . PHE A 1 84 ? -3.771 -8.920 -11.447 1.00 95.25 84 PHE A O 1
ATOM 685 N N . ALA A 1 85 ? -4.269 -7.540 -9.746 1.00 96.62 85 ALA A N 1
ATOM 686 C CA . ALA A 1 85 ? -3.046 -6.764 -9.803 1.00 96.62 85 ALA A CA 1
ATOM 687 C C . ALA A 1 85 ? -2.305 -6.824 -8.469 1.00 96.62 85 ALA A C 1
ATOM 689 O O . ALA A 1 85 ? -2.891 -7.129 -7.432 1.00 96.62 85 ALA A O 1
ATOM 690 N N . CYS A 1 86 ? -1.007 -6.551 -8.503 1.00 95.31 86 CYS A N 1
ATOM 691 C CA . CYS A 1 86 ? -0.152 -6.557 -7.330 1.00 95.31 86 CYS A CA 1
ATOM 692 C C . CYS A 1 86 ? 0.826 -5.381 -7.384 1.00 95.31 86 CYS A C 1
ATOM 694 O O . CYS A 1 86 ? 1.460 -5.164 -8.417 1.00 95.31 86 CYS A O 1
ATOM 696 N N . TRP A 1 87 ? 0.950 -4.617 -6.300 1.00 96.12 87 TRP A N 1
ATOM 697 C CA . TRP A 1 87 ? 1.921 -3.521 -6.234 1.00 96.12 87 TRP A CA 1
ATOM 698 C C . TRP A 1 87 ? 3.353 -4.037 -6.045 1.00 96.12 87 TRP A C 1
ATOM 700 O O . TRP A 1 87 ? 3.591 -5.131 -5.526 1.00 96.12 87 TRP A O 1
ATOM 710 N N . GLN A 1 88 ? 4.321 -3.237 -6.475 1.00 96.56 88 GLN A N 1
ATOM 711 C CA . GLN A 1 88 ? 5.731 -3.381 -6.132 1.00 96.56 88 GLN A CA 1
ATOM 712 C C . GLN A 1 88 ? 6.355 -1.986 -6.119 1.00 96.56 88 GLN A C 1
ATOM 714 O O . GLN A 1 88 ? 6.232 -1.269 -7.111 1.00 96.56 88 GLN A O 1
ATOM 719 N N . ASP A 1 89 ? 7.050 -1.620 -5.043 1.00 93.88 89 ASP A N 1
ATOM 720 C CA . ASP A 1 89 ? 7.856 -0.398 -5.033 1.00 93.88 89 ASP A CA 1
ATOM 721 C C . ASP A 1 89 ? 9.241 -0.657 -5.650 1.00 93.88 89 ASP A C 1
ATOM 723 O O . ASP A 1 89 ? 9.805 -1.753 -5.574 1.00 93.88 89 ASP A O 1
ATOM 727 N N . SER A 1 90 ? 9.786 0.363 -6.310 1.00 94.62 90 SER A N 1
ATOM 728 C CA . SER A 1 90 ? 11.007 0.265 -7.121 1.00 94.62 90 SER A CA 1
ATOM 729 C C . SER A 1 90 ? 12.318 0.181 -6.333 1.00 94.62 90 SER A C 1
ATOM 731 O O . SER A 1 90 ? 13.373 -0.033 -6.925 1.00 94.62 90 SER A O 1
ATOM 733 N N . ASP A 1 91 ? 12.272 0.380 -5.021 1.00 91.94 91 ASP A N 1
ATOM 734 C CA . ASP A 1 91 ? 13.404 0.308 -4.093 1.00 91.94 91 ASP A CA 1
ATOM 735 C C . ASP A 1 91 ? 13.362 -0.915 -3.159 1.00 91.94 91 ASP A C 1
ATOM 737 O O . ASP A 1 91 ? 14.356 -1.231 -2.493 1.00 91.94 91 ASP A O 1
ATOM 741 N N . ASP A 1 92 ? 12.267 -1.668 -3.190 1.00 92.19 92 ASP A N 1
ATOM 742 C CA . ASP A 1 92 ? 12.006 -2.815 -2.326 1.00 92.19 92 ASP A CA 1
ATOM 743 C C . ASP A 1 92 ? 12.232 -4.162 -3.027 1.00 92.19 92 ASP A C 1
ATOM 745 O O . ASP A 1 92 ? 12.469 -4.239 -4.234 1.00 92.19 92 ASP A O 1
ATOM 749 N N . LEU A 1 93 ? 12.155 -5.256 -2.262 1.00 92.31 93 LEU A N 1
ATOM 750 C CA . LEU A 1 93 ? 12.325 -6.619 -2.770 1.00 92.31 93 LEU A CA 1
ATOM 751 C C . LEU A 1 93 ? 11.136 -7.512 -2.414 1.00 92.31 93 LEU A C 1
ATOM 753 O O . LEU A 1 93 ? 10.587 -7.444 -1.316 1.00 92.31 93 LEU A O 1
ATOM 757 N N . SER A 1 94 ? 10.796 -8.420 -3.326 1.00 92.88 94 SER A N 1
ATOM 758 C CA . SER A 1 94 ? 9.816 -9.483 -3.089 1.00 92.88 94 SER A CA 1
ATOM 759 C C . SER A 1 94 ? 10.482 -10.844 -2.918 1.00 92.88 94 SER A C 1
ATOM 761 O O . SER A 1 94 ? 11.377 -11.212 -3.681 1.00 92.88 94 SER A O 1
ATOM 763 N N . ASN A 1 95 ? 10.000 -11.641 -1.961 1.00 92.00 95 ASN A N 1
ATOM 764 C CA . ASN A 1 95 ? 10.364 -13.055 -1.887 1.00 92.00 95 ASN A CA 1
ATOM 765 C C . ASN A 1 95 ? 9.833 -13.797 -3.130 1.00 92.00 95 ASN A C 1
ATOM 767 O O . ASN A 1 95 ? 8.716 -13.529 -3.574 1.00 92.00 95 ASN A O 1
ATOM 771 N N . ARG A 1 96 ? 10.586 -14.764 -3.672 1.00 93.50 96 ARG A N 1
ATOM 772 C CA . ARG A 1 96 ? 10.223 -15.538 -4.879 1.00 93.50 96 ARG A CA 1
ATOM 773 C C . ARG A 1 96 ? 8.889 -16.297 -4.796 1.00 93.50 96 ARG A C 1
ATOM 775 O O . ARG A 1 96 ? 8.354 -16.695 -5.830 1.00 93.50 96 ARG A O 1
ATOM 782 N N . PHE A 1 97 ? 8.365 -16.532 -3.594 1.00 92.81 97 PHE A N 1
ATOM 783 C CA . PHE A 1 97 ? 7.089 -17.222 -3.371 1.00 92.81 97 PHE A CA 1
ATOM 784 C C . PHE A 1 97 ? 5.897 -16.269 -3.186 1.00 92.81 97 PHE A C 1
ATOM 786 O O . PHE A 1 97 ? 4.764 -16.732 -3.052 1.00 92.81 97 PHE A O 1
ATOM 793 N N . ARG A 1 98 ? 6.120 -14.945 -3.203 1.00 93.56 98 ARG A N 1
ATOM 794 C CA . ARG A 1 98 ? 5.096 -13.929 -2.912 1.00 93.56 98 ARG A CA 1
ATOM 795 C C . ARG A 1 98 ? 3.829 -14.110 -3.746 1.00 93.56 98 ARG A C 1
ATOM 797 O O . ARG A 1 98 ? 2.755 -14.298 -3.178 1.00 93.56 98 ARG A O 1
ATOM 804 N N . LEU A 1 99 ? 3.945 -14.086 -5.076 1.00 95.19 99 LEU A N 1
ATOM 805 C CA . LEU A 1 99 ? 2.776 -14.177 -5.956 1.00 95.19 99 LEU A CA 1
ATOM 806 C C . LEU A 1 99 ? 2.043 -15.512 -5.802 1.00 95.19 99 LEU A C 1
ATOM 808 O O . LEU A 1 99 ? 0.817 -15.535 -5.804 1.00 95.19 99 LEU A O 1
ATOM 812 N N . GLU A 1 100 ? 2.771 -16.618 -5.624 1.00 93.31 100 GLU A N 1
ATOM 813 C CA . GLU A 1 100 ? 2.160 -17.939 -5.462 1.00 93.31 100 GLU A CA 1
ATOM 814 C C . GLU A 1 100 ? 1.271 -17.990 -4.212 1.00 93.31 100 GLU A C 1
ATOM 816 O O . GLU A 1 100 ? 0.121 -18.428 -4.282 1.00 93.31 100 GLU A O 1
ATOM 821 N N . TYR A 1 101 ? 1.775 -17.497 -3.081 1.00 90.81 101 TYR A N 1
ATOM 822 C CA . TYR A 1 101 ? 1.035 -17.473 -1.820 1.00 90.81 101 TYR A CA 1
ATOM 823 C C . TYR A 1 101 ? -0.139 -16.495 -1.856 1.00 90.81 101 TYR A C 1
ATOM 825 O O . TYR A 1 101 ? -1.246 -16.845 -1.443 1.00 90.81 101 TYR A O 1
ATOM 833 N N . GLN A 1 102 ? 0.063 -15.292 -2.399 1.00 91.50 102 GLN A N 1
ATOM 834 C CA . GLN A 1 102 ? -1.017 -14.314 -2.506 1.00 91.50 102 GLN A CA 1
ATOM 835 C C . GLN A 1 102 ? -2.144 -14.810 -3.417 1.00 91.50 102 GLN A C 1
ATOM 837 O O . GLN A 1 102 ? -3.311 -14.693 -3.050 1.00 91.50 102 GLN A O 1
ATOM 842 N N . MET A 1 103 ? -1.820 -15.435 -4.553 1.00 92.25 103 MET A N 1
ATOM 843 C CA . MET A 1 103 ? -2.823 -15.984 -5.472 1.00 92.25 103 MET A CA 1
ATOM 844 C C . MET A 1 103 ? -3.574 -17.188 -4.889 1.00 92.25 103 MET A C 1
ATOM 846 O O . MET A 1 103 ? -4.766 -17.336 -5.154 1.00 92.25 103 MET A O 1
ATOM 850 N N . LYS A 1 104 ? -2.928 -18.019 -4.055 1.00 89.19 104 LYS A N 1
ATOM 851 C CA . LYS A 1 104 ? -3.620 -19.083 -3.299 1.00 89.19 104 LYS A CA 1
ATOM 852 C C . LYS A 1 104 ? -4.670 -18.508 -2.340 1.00 89.19 104 LYS A C 1
ATOM 854 O O . LYS A 1 104 ? -5.756 -19.071 -2.225 1.00 89.19 104 LYS A O 1
ATOM 859 N N . LEU A 1 105 ? -4.369 -17.385 -1.683 1.00 86.25 105 LEU A N 1
ATOM 860 C CA . LEU A 1 105 ? -5.287 -16.717 -0.749 1.00 86.25 105 LEU A CA 1
ATOM 861 C C . LEU A 1 105 ? -6.362 -15.871 -1.443 1.00 86.25 105 LEU A C 1
ATOM 863 O O . LEU A 1 105 ? -7.457 -15.716 -0.902 1.00 86.25 105 LEU A O 1
ATOM 867 N N . ALA A 1 106 ? -6.070 -15.339 -2.632 1.00 82.38 106 ALA A N 1
ATOM 868 C CA . ALA A 1 106 ? -6.957 -14.435 -3.359 1.00 82.38 106 ALA A CA 1
ATOM 869 C C . ALA A 1 106 ? -8.326 -15.051 -3.689 1.00 82.38 106 ALA A C 1
ATOM 871 O O . ALA A 1 106 ? -9.284 -14.305 -3.816 1.00 82.38 106 ALA A O 1
ATOM 872 N N . GLY A 1 107 ? -8.452 -16.386 -3.769 1.00 71.38 107 GLY A N 1
ATOM 873 C CA . GLY A 1 107 ? -9.680 -17.142 -4.080 1.00 71.38 107 GLY A CA 1
ATOM 874 C C . GLY A 1 107 ? -11.003 -16.356 -4.018 1.00 71.38 107 GLY A C 1
ATOM 875 O O . GLY A 1 107 ? -11.491 -15.891 -5.045 1.00 71.38 107 GLY A O 1
ATOM 876 N N . HIS A 1 108 ? -11.574 -16.194 -2.818 1.00 65.19 108 HIS A N 1
ATOM 877 C CA . HIS A 1 108 ? -12.779 -15.380 -2.569 1.00 65.19 108 HIS A CA 1
ATOM 878 C C . HIS A 1 108 ? -12.472 -14.004 -1.942 1.00 65.19 108 HIS A C 1
ATOM 880 O O . HIS A 1 108 ? -13.390 -13.282 -1.555 1.00 65.19 108 HIS A O 1
ATOM 886 N N . LYS A 1 109 ? -11.192 -13.655 -1.777 1.00 75.38 109 LYS A N 1
ATOM 887 C CA . LYS A 1 109 ? -10.735 -12.413 -1.144 1.00 75.38 109 LYS A CA 1
ATOM 888 C C . LYS A 1 109 ? -10.456 -11.369 -2.218 1.00 75.38 109 LYS A C 1
ATOM 890 O O . LYS A 1 109 ? -9.783 -11.642 -3.205 1.00 75.38 109 LYS A O 1
ATOM 895 N N . LYS A 1 110 ? -10.940 -10.145 -2.028 1.00 79.44 110 LYS A N 1
ATOM 896 C CA . LYS A 1 110 ? -10.697 -9.074 -3.006 1.00 79.44 110 LYS A CA 1
ATOM 897 C C . LYS A 1 110 ? -9.346 -8.391 -2.801 1.00 79.44 110 LYS A C 1
ATOM 899 O O . LYS A 1 110 ? -8.892 -7.691 -3.702 1.00 79.44 110 LYS A O 1
ATOM 904 N N . MET A 1 111 ? -8.689 -8.616 -1.658 1.00 84.81 111 MET A N 1
ATOM 905 C CA . MET A 1 111 ? -7.377 -8.048 -1.353 1.00 84.81 111 MET A CA 1
ATOM 906 C C . MET A 1 111 ? -6.543 -8.963 -0.446 1.00 84.81 111 MET A C 1
ATOM 908 O O . MET A 1 111 ? -7.050 -9.556 0.504 1.00 84.81 111 MET A O 1
ATOM 912 N N . VAL A 1 112 ? -5.248 -9.075 -0.726 1.00 86.12 112 VAL A N 1
ATOM 913 C CA . VAL A 1 112 ? -4.289 -9.876 0.035 1.00 86.12 112 VAL A CA 1
ATOM 914 C C . VAL A 1 112 ? -3.004 -9.078 0.230 1.00 86.12 112 VAL A C 1
ATOM 916 O O . VAL A 1 112 ? -2.381 -8.653 -0.735 1.00 86.12 112 VAL A O 1
ATOM 919 N N . PHE A 1 113 ? -2.566 -8.906 1.471 1.00 85.50 113 PHE A N 1
ATOM 920 C CA . PHE A 1 113 ? -1.273 -8.308 1.800 1.00 85.50 113 PHE A CA 1
ATOM 921 C C . PHE A 1 113 ? -0.235 -9.388 2.093 1.00 85.50 113 PHE A C 1
ATOM 923 O O . PHE A 1 113 ? -0.573 -10.537 2.377 1.00 85.50 113 PHE A O 1
ATOM 930 N N . SER A 1 114 ? 1.038 -9.015 2.069 1.00 82.69 114 SER A N 1
ATOM 931 C CA . SER A 1 114 ? 2.101 -9.836 2.632 1.00 82.69 114 SER A CA 1
ATOM 932 C C . SER A 1 114 ? 2.556 -9.289 3.972 1.00 82.69 114 SER A C 1
ATOM 934 O O . SER A 1 114 ? 2.611 -8.074 4.183 1.00 82.69 114 SER A O 1
ATOM 936 N N . ARG A 1 115 ? 2.940 -10.195 4.875 1.00 76.88 115 ARG A N 1
ATOM 937 C CA . ARG A 1 115 ? 3.811 -9.813 5.983 1.00 76.88 115 ARG A CA 1
ATOM 938 C C . ARG A 1 115 ? 5.142 -9.313 5.413 1.00 76.88 115 ARG A C 1
ATOM 940 O O . ARG A 1 115 ? 5.574 -9.754 4.342 1.00 76.88 115 ARG A O 1
ATOM 947 N N . TRP A 1 116 ? 5.758 -8.372 6.117 1.00 79.00 116 TRP A N 1
ATOM 948 C CA . TRP A 1 116 ? 6.918 -7.643 5.630 1.00 79.00 116 TRP A CA 1
ATOM 949 C C . TRP A 1 116 ? 7.960 -7.400 6.718 1.00 79.00 116 TRP A C 1
ATOM 951 O O . TRP A 1 116 ? 7.639 -7.396 7.906 1.00 79.00 116 TRP A O 1
ATOM 961 N N . GLU A 1 117 ? 9.194 -7.143 6.292 1.00 75.38 117 GLU A N 1
ATOM 962 C CA . GLU A 1 117 ? 10.320 -6.769 7.152 1.00 75.38 117 GLU A CA 1
ATOM 963 C C . GLU A 1 117 ? 11.152 -5.654 6.518 1.00 75.38 117 GLU A C 1
ATOM 965 O O . GLU A 1 117 ? 11.051 -5.396 5.320 1.00 75.38 117 GLU A O 1
ATOM 970 N N . ARG A 1 118 ? 11.987 -4.981 7.318 1.00 77.56 118 ARG A N 1
ATOM 971 C CA . ARG A 1 118 ? 12.966 -4.011 6.809 1.00 77.56 118 ARG A CA 1
ATOM 972 C C . ARG A 1 118 ? 14.341 -4.644 6.692 1.00 77.56 118 ARG A C 1
ATOM 974 O O . ARG A 1 118 ? 14.737 -5.414 7.560 1.00 77.56 118 ARG A O 1
ATOM 981 N N . PHE A 1 119 ? 15.102 -4.223 5.692 1.00 78.62 119 PHE A N 1
ATOM 982 C CA . PHE A 1 119 ? 16.509 -4.580 5.542 1.00 78.62 119 PHE A CA 1
ATOM 983 C C . PHE A 1 119 ? 17.351 -3.352 5.189 1.00 78.62 119 PHE A C 1
ATOM 985 O O . PHE A 1 119 ? 16.838 -2.352 4.686 1.00 78.62 119 PHE A O 1
ATOM 992 N N . ASN A 1 120 ? 18.653 -3.405 5.468 1.00 77.06 120 ASN A N 1
ATOM 993 C CA . ASN A 1 120 ? 19.564 -2.303 5.172 1.00 77.06 120 ASN A CA 1
ATOM 994 C C . ASN A 1 120 ? 20.175 -2.445 3.777 1.00 77.06 120 ASN A C 1
ATOM 996 O O . ASN A 1 120 ? 20.424 -3.546 3.290 1.00 77.06 120 ASN A O 1
ATOM 1000 N N . THR A 1 121 ? 20.457 -1.312 3.134 1.00 72.38 121 THR A N 1
ATOM 1001 C CA . THR A 1 121 ? 21.198 -1.311 1.868 1.00 72.38 121 THR A CA 1
ATOM 1002 C C . THR A 1 121 ? 22.557 -1.998 2.053 1.00 72.38 121 THR A C 1
ATOM 1004 O O . THR A 1 121 ? 23.270 -1.713 3.011 1.00 72.38 121 THR A O 1
ATOM 1007 N N . GLY A 1 122 ? 22.906 -2.919 1.150 1.00 67.31 122 GLY A N 1
ATOM 1008 C CA . GLY A 1 122 ? 24.142 -3.707 1.226 1.00 67.31 122 GLY A CA 1
ATOM 1009 C C . GLY A 1 122 ? 24.031 -5.015 2.019 1.00 67.31 122 GLY A C 1
ATOM 1010 O O . GLY A 1 122 ? 24.952 -5.825 1.966 1.00 67.31 122 GLY A O 1
ATOM 1011 N N . THR A 1 123 ? 22.907 -5.274 2.693 1.00 64.88 123 THR A N 1
ATOM 1012 C CA . THR A 1 123 ? 22.591 -6.602 3.240 1.00 64.88 123 THR A CA 1
ATOM 1013 C C . THR A 1 123 ? 21.474 -7.228 2.422 1.00 64.88 123 THR A C 1
ATOM 1015 O O . THR A 1 123 ? 20.438 -6.598 2.236 1.00 64.88 123 THR A O 1
ATOM 1018 N N . MET A 1 124 ? 21.642 -8.458 1.943 1.00 59.62 124 MET A N 1
ATOM 1019 C CA . MET A 1 124 ? 20.545 -9.158 1.270 1.00 59.62 124 MET A CA 1
ATOM 1020 C C . MET A 1 124 ? 19.557 -9.678 2.322 1.00 59.62 124 MET A C 1
ATOM 1022 O O . MET A 1 124 ? 20.004 -10.327 3.273 1.00 59.62 124 MET A O 1
ATOM 1026 N N . PRO A 1 125 ? 18.238 -9.441 2.181 1.00 61.94 125 PRO A N 1
ATOM 1027 C CA . PRO A 1 125 ? 17.269 -10.160 2.995 1.00 61.94 125 PRO A CA 1
ATOM 1028 C C . PRO A 1 125 ? 17.397 -11.661 2.690 1.00 61.94 125 PRO A C 1
ATOM 1030 O O . PRO A 1 125 ? 17.753 -12.026 1.563 1.00 61.94 125 PRO A O 1
ATOM 1033 N N . PRO A 1 126 ? 17.140 -12.555 3.657 1.00 54.97 126 PRO A N 1
ATOM 1034 C CA . PRO A 1 126 ? 17.222 -13.987 3.421 1.00 54.97 126 PRO A CA 1
ATOM 1035 C C . PRO A 1 126 ? 16.087 -14.414 2.477 1.00 54.97 126 PRO A C 1
ATOM 1037 O O . PRO A 1 126 ? 15.009 -14.801 2.907 1.00 54.97 126 PRO A O 1
ATOM 1040 N N . VAL A 1 127 ? 16.324 -14.357 1.162 1.00 54.09 127 VAL A N 1
ATOM 1041 C CA . VAL A 1 127 ? 15.341 -14.737 0.126 1.00 54.09 127 VAL A CA 1
ATOM 1042 C C . VAL A 1 127 ? 14.950 -16.225 0.238 1.00 54.09 127 VAL A C 1
ATOM 1044 O O . VAL A 1 127 ? 13.903 -16.632 -0.264 1.00 54.09 127 VAL A O 1
ATOM 1047 N N . GLU A 1 128 ? 15.752 -17.031 0.944 1.00 45.84 128 GLU A N 1
ATOM 1048 C CA . GLU A 1 128 ? 15.566 -18.479 1.115 1.00 45.84 128 GLU A CA 1
ATOM 1049 C C . GLU A 1 128 ? 15.088 -18.926 2.505 1.00 45.84 128 GLU A C 1
ATOM 1051 O O . GLU A 1 128 ? 14.600 -20.047 2.633 1.00 45.84 128 GLU A O 1
ATOM 1056 N N . LYS A 1 129 ? 15.193 -18.092 3.549 1.00 42.56 129 LYS A N 1
ATOM 1057 C CA . LYS A 1 129 ? 14.700 -18.442 4.891 1.00 42.56 129 LYS A CA 1
ATOM 1058 C C . LYS A 1 129 ? 13.518 -17.561 5.243 1.00 42.56 129 LYS A C 1
ATOM 1060 O O . LYS A 1 129 ? 13.677 -16.360 5.406 1.00 42.56 129 LYS A O 1
ATOM 1065 N N . ILE A 1 130 ? 12.360 -18.196 5.391 1.00 45.78 130 ILE A N 1
ATOM 1066 C CA . ILE A 1 130 ? 11.178 -17.620 6.029 1.00 45.78 130 ILE A CA 1
ATOM 1067 C C . ILE A 1 130 ? 11.534 -17.474 7.517 1.00 45.78 130 ILE A C 1
ATOM 1069 O O . ILE A 1 130 ? 11.732 -18.501 8.171 1.00 45.78 130 ILE A O 1
ATOM 1073 N N . PRO A 1 131 ? 11.688 -16.262 8.074 1.00 38.00 131 PRO A N 1
ATOM 1074 C CA . PRO A 1 131 ? 11.823 -16.119 9.517 1.00 38.00 131 PRO A CA 1
ATOM 1075 C C . PRO A 1 131 ? 10.507 -16.570 10.171 1.00 38.00 131 PRO A C 1
ATOM 1077 O O . PRO A 1 131 ? 9.429 -16.249 9.668 1.00 38.00 131 PRO A O 1
ATOM 1080 N N . GLU A 1 132 ? 10.568 -17.309 11.280 1.00 34.41 132 GLU A N 1
ATOM 1081 C CA . GLU A 1 132 ? 9.421 -17.414 12.189 1.00 34.41 132 GLU A CA 1
ATOM 1082 C C . GLU A 1 132 ? 9.281 -16.075 12.914 1.00 34.41 132 GLU A C 1
ATOM 1084 O O . GLU A 1 132 ? 10.255 -15.577 13.481 1.00 34.41 132 GLU A O 1
ATOM 1089 N N . ILE A 1 133 ? 8.093 -15.464 12.889 1.00 38.72 133 ILE A N 1
ATOM 1090 C CA . ILE A 1 133 ? 7.924 -14.096 13.393 1.00 38.72 133 ILE A CA 1
ATOM 1091 C C . ILE A 1 133 ? 6.811 -14.015 14.437 1.00 38.72 133 ILE A C 1
ATOM 1093 O O . ILE A 1 133 ? 5.669 -14.402 14.193 1.00 38.72 133 ILE A O 1
ATOM 1097 N N . HIS A 1 134 ? 7.155 -13.405 15.572 1.00 28.27 134 HIS A N 1
ATOM 1098 C CA . HIS A 1 134 ? 6.250 -12.928 16.616 1.00 28.27 134 HIS A CA 1
ATOM 1099 C C . HIS A 1 134 ? 5.975 -11.422 16.395 1.00 28.27 134 HIS A C 1
ATOM 1101 O O . HIS A 1 134 ? 6.915 -10.661 16.180 1.00 28.27 134 HIS A O 1
ATOM 1107 N N . GLY A 1 135 ? 4.711 -10.970 16.431 1.00 29.91 135 GLY A N 1
ATOM 1108 C CA . GLY A 1 135 ? 4.351 -9.533 16.427 1.00 29.91 135 GLY A CA 1
ATOM 1109 C C . GLY A 1 135 ? 3.348 -9.082 15.349 1.00 29.91 135 GLY A C 1
ATOM 1110 O O . GLY A 1 135 ? 3.183 -9.763 14.335 1.00 29.91 135 GLY A O 1
ATOM 1111 N N . LEU A 1 136 ? 2.674 -7.950 15.616 1.00 28.19 136 LEU A N 1
ATOM 1112 C CA . LEU A 1 136 ? 1.407 -7.467 15.033 1.00 28.19 136 LEU A CA 1
ATOM 1113 C C . LEU A 1 136 ? 1.330 -7.332 13.497 1.00 28.19 136 LEU A C 1
ATOM 1115 O O . LEU A 1 136 ? 2.269 -6.930 12.814 1.00 28.19 136 LEU A O 1
ATOM 1119 N N . PHE A 1 137 ? 0.114 -7.575 12.994 1.00 37.69 137 PHE A N 1
ATOM 1120 C CA . PHE A 1 137 ? -0.368 -7.262 11.647 1.00 37.69 137 PHE A CA 1
ATOM 1121 C C . PHE A 1 137 ? -0.268 -5.754 11.344 1.00 37.69 137 PHE A C 1
ATOM 1123 O O . PHE A 1 137 ? -1.066 -4.973 11.856 1.00 37.69 137 PHE A O 1
ATOM 1130 N N . GLN A 1 138 ? 0.635 -5.352 10.447 1.00 46.38 138 GLN A N 1
ATOM 1131 C CA . GLN A 1 138 ? 0.590 -4.042 9.785 1.00 46.38 138 GLN A CA 1
ATOM 1132 C C . GLN A 1 138 ? 0.463 -4.256 8.272 1.00 46.38 138 GLN A C 1
ATOM 1134 O O . GLN A 1 138 ? 1.300 -4.923 7.664 1.00 46.38 138 GLN A O 1
ATOM 1139 N N . THR A 1 139 ? -0.598 -3.722 7.662 1.00 56.59 139 THR A N 1
ATOM 1140 C CA . THR A 1 139 ? -0.826 -3.763 6.208 1.00 56.59 139 THR A CA 1
ATOM 1141 C C . THR A 1 139 ? 0.358 -3.143 5.465 1.00 56.59 139 THR A C 1
ATOM 1143 O O . THR A 1 139 ? 0.649 -1.965 5.654 1.00 56.59 139 THR A O 1
ATOM 1146 N N . CYS A 1 140 ? 1.024 -3.910 4.600 1.00 68.00 140 CYS A N 1
ATOM 1147 C CA . CYS A 1 140 ? 2.057 -3.395 3.701 1.00 68.00 140 CYS A CA 1
ATOM 1148 C C . CYS A 1 140 ? 1.425 -3.044 2.356 1.00 68.00 140 CYS A C 1
ATOM 1150 O O . CYS A 1 140 ? 1.212 -3.926 1.528 1.00 68.00 140 CYS A O 1
ATOM 1152 N N . PHE A 1 141 ? 1.091 -1.774 2.138 1.00 74.94 141 PHE A N 1
ATOM 1153 C CA . PHE A 1 141 ? 0.443 -1.327 0.899 1.00 74.94 141 PHE A CA 1
ATOM 1154 C C . PHE A 1 141 ? 1.208 -1.736 -0.378 1.00 74.94 141 PHE A C 1
ATOM 1156 O O . PHE A 1 141 ? 0.578 -2.307 -1.268 1.00 74.94 141 PHE A O 1
ATOM 1163 N N . PRO A 1 142 ? 2.542 -1.570 -0.461 1.00 82.12 142 PRO A N 1
ATOM 1164 C CA . PRO A 1 142 ? 3.318 -2.007 -1.621 1.00 82.12 142 PRO A CA 1
ATOM 1165 C C . PRO A 1 142 ? 3.293 -3.518 -1.830 1.00 82.12 142 PRO A C 1
ATOM 1167 O O . PRO A 1 142 ? 3.578 -3.998 -2.923 1.00 82.12 142 PRO A O 1
ATOM 1170 N N . SER A 1 143 ? 2.908 -4.284 -0.804 1.00 87.00 143 SER A N 1
ATOM 1171 C CA . SER A 1 143 ? 2.698 -5.717 -0.947 1.00 87.00 143 SER A CA 1
ATOM 1172 C C . SER A 1 143 ? 1.319 -6.096 -1.503 1.00 87.00 143 SER A C 1
ATOM 1174 O O . SER A 1 143 ? 1.108 -7.267 -1.813 1.00 87.00 143 SER A O 1
ATOM 1176 N N . ALA A 1 144 ? 0.363 -5.169 -1.611 1.00 89.19 144 ALA A N 1
ATOM 1177 C CA . ALA A 1 144 ? -1.035 -5.522 -1.838 1.00 89.19 144 ALA A CA 1
ATOM 1178 C C . ALA A 1 144 ? -1.258 -6.184 -3.203 1.00 89.19 144 ALA A C 1
ATOM 1180 O O . ALA A 1 144 ? -0.960 -5.605 -4.247 1.00 89.19 144 ALA A O 1
ATOM 1181 N N . LEU A 1 145 ? -1.851 -7.375 -3.168 1.00 93.25 145 LEU A N 1
ATOM 1182 C CA . LEU A 1 145 ? -2.532 -8.014 -4.282 1.00 93.25 145 LEU A CA 1
ATOM 1183 C C . LEU A 1 145 ? -4.026 -7.718 -4.169 1.00 93.25 145 LEU A C 1
ATOM 1185 O O . LEU A 1 145 ? -4.592 -7.818 -3.084 1.00 93.25 145 LEU A O 1
ATOM 1189 N N . PHE A 1 146 ? -4.682 -7.357 -5.262 1.00 92.06 146 PHE A N 1
ATOM 1190 C CA . PHE A 1 146 ? -6.080 -6.941 -5.244 1.00 92.06 146 PHE A CA 1
ATOM 1191 C C . PHE A 1 146 ? -6.797 -7.280 -6.548 1.00 92.06 146 PHE A C 1
ATOM 1193 O O . PHE A 1 146 ? -6.187 -7.339 -7.616 1.00 92.06 146 PHE A O 1
ATOM 1200 N N . ALA A 1 147 ? -8.108 -7.503 -6.460 1.00 91.25 147 ALA A N 1
ATOM 1201 C CA . ALA A 1 147 ? -8.967 -7.591 -7.632 1.00 91.25 147 ALA A CA 1
ATOM 1202 C C . ALA A 1 147 ? -9.038 -6.217 -8.313 1.00 91.25 147 ALA A C 1
ATOM 1204 O O . ALA A 1 147 ? -9.255 -5.203 -7.651 1.00 91.25 147 ALA A O 1
ATOM 1205 N N . VAL A 1 148 ? -8.834 -6.166 -9.627 1.00 90.88 148 VAL A N 1
ATOM 1206 C CA . VAL A 1 148 ? -8.863 -4.911 -10.383 1.00 90.88 148 VAL A CA 1
ATOM 1207 C C . VAL A 1 148 ? -10.310 -4.443 -10.525 1.00 90.88 148 VAL A C 1
ATOM 1209 O O . VAL A 1 148 ? -11.145 -5.136 -11.102 1.00 90.88 148 VAL A O 1
ATOM 1212 N N . ASP A 1 149 ? -10.595 -3.252 -10.004 1.00 86.25 149 ASP A N 1
ATOM 1213 C CA . ASP A 1 149 ? -11.892 -2.583 -10.064 1.00 86.25 149 ASP A CA 1
ATOM 1214 C C . ASP A 1 149 ? -11.696 -1.082 -10.338 1.00 86.25 149 ASP A C 1
ATOM 1216 O O . ASP A 1 149 ? -10.618 -0.523 -10.116 1.00 86.25 149 ASP A O 1
ATOM 1220 N N . LYS A 1 150 ? -12.741 -0.390 -10.804 1.00 77.69 150 LYS A N 1
ATOM 1221 C CA . LYS A 1 150 ? -12.702 1.071 -10.987 1.00 77.69 150 LYS A CA 1
ATOM 1222 C C . LYS A 1 150 ? -12.435 1.812 -9.673 1.00 77.69 150 LYS A C 1
ATOM 1224 O O . LYS A 1 150 ? -11.826 2.880 -9.699 1.00 77.69 150 LYS A O 1
ATOM 1229 N N . ALA A 1 151 ? -12.839 1.243 -8.538 1.00 78.19 151 ALA A N 1
ATOM 1230 C CA . ALA A 1 151 ? -12.536 1.750 -7.207 1.00 78.19 151 ALA A CA 1
ATOM 1231 C C . ALA A 1 151 ? -11.030 1.772 -6.897 1.00 78.19 151 ALA A C 1
ATOM 1233 O O . ALA A 1 151 ? -10.622 2.511 -6.009 1.00 78.19 151 ALA A O 1
ATOM 1234 N N . CYS A 1 152 ? -10.191 1.046 -7.646 1.00 83.50 152 CYS A N 1
ATOM 1235 C CA . CYS A 1 152 ? -8.743 1.022 -7.444 1.00 83.50 152 CYS A CA 1
ATOM 1236 C C . CYS A 1 152 ? -8.021 2.282 -7.934 1.00 83.50 152 CYS A C 1
ATOM 1238 O O . CYS A 1 152 ? -6.808 2.364 -7.766 1.00 83.50 152 CYS A O 1
ATOM 1240 N N . ARG A 1 153 ? -8.682 3.255 -8.573 1.00 86.88 153 ARG A N 1
ATOM 1241 C CA . ARG A 1 153 ? -7.986 4.475 -9.026 1.00 86.88 153 ARG A CA 1
ATOM 1242 C C . ARG A 1 153 ? -7.542 5.322 -7.841 1.00 86.88 153 ARG A C 1
ATOM 1244 O O . ARG A 1 153 ? -8.249 5.385 -6.847 1.00 86.88 153 ARG A O 1
ATOM 1251 N N . PHE A 1 154 ? -6.397 5.975 -7.929 1.00 84.19 154 PHE A N 1
ATOM 1252 C CA . PHE A 1 154 ? -5.936 6.960 -6.951 1.00 84.19 154 PHE A CA 1
ATOM 1253 C C . PHE A 1 154 ? -6.588 8.310 -7.226 1.00 84.19 154 PHE A C 1
ATOM 1255 O O . PHE A 1 154 ? -6.852 8.635 -8.386 1.00 84.19 154 PHE A O 1
ATOM 1262 N N . ASP A 1 155 ? -6.810 9.091 -6.171 1.00 71.94 155 ASP A N 1
ATOM 1263 C CA . ASP A 1 155 ? -7.150 10.501 -6.315 1.00 71.94 155 ASP A CA 1
ATOM 1264 C C . ASP A 1 155 ? -5.911 11.268 -6.806 1.00 71.94 155 ASP A C 1
ATOM 1266 O O . ASP A 1 155 ? -4.966 11.518 -6.056 1.00 71.94 155 ASP A O 1
ATOM 1270 N N . ASP A 1 156 ? -5.889 11.590 -8.099 1.00 66.25 156 ASP A N 1
ATOM 1271 C CA . ASP A 1 156 ? -4.809 12.340 -8.740 1.00 66.25 156 ASP A CA 1
ATOM 1272 C C . ASP A 1 156 ? -4.979 13.862 -8.617 1.00 66.25 156 ASP A C 1
ATOM 1274 O O . ASP A 1 156 ? -4.152 14.613 -9.141 1.00 66.25 156 ASP A O 1
ATOM 1278 N N . THR A 1 157 ? -5.992 14.325 -7.869 1.00 62.41 157 THR A N 1
ATOM 1279 C CA . THR A 1 157 ? -6.073 15.716 -7.399 1.00 62.41 157 THR A CA 1
ATOM 1280 C C . THR A 1 157 ? -5.156 15.972 -6.202 1.00 62.41 157 THR A C 1
ATOM 1282 O O . THR A 1 157 ? -4.804 17.124 -5.936 1.00 62.41 157 THR A O 1
ATOM 1285 N N . ILE A 1 158 ? -4.691 14.912 -5.522 1.00 58.56 158 ILE A N 1
ATOM 1286 C CA . ILE A 1 158 ? -3.635 15.000 -4.511 1.00 58.56 158 ILE A CA 1
ATOM 1287 C C . ILE A 1 158 ? -2.337 15.401 -5.220 1.00 58.56 158 ILE A C 1
ATOM 1289 O O . ILE A 1 158 ? -1.687 14.595 -5.889 1.00 58.56 158 ILE A O 1
ATOM 1293 N N . THR A 1 159 ? -1.978 16.679 -5.103 1.00 48.62 159 THR A N 1
ATOM 1294 C CA . THR A 1 159 ? -0.895 17.264 -5.892 1.00 48.62 159 THR A CA 1
ATOM 1295 C C . THR A 1 159 ? 0.477 16.711 -5.507 1.00 48.62 159 THR A C 1
ATOM 1297 O O . THR A 1 159 ? 0.735 16.270 -4.382 1.00 48.62 159 THR A O 1
ATOM 1300 N N . LEU A 1 160 ? 1.411 16.832 -6.453 1.00 49.75 160 LEU A N 1
ATOM 1301 C CA . LEU A 1 160 ? 2.851 16.628 -6.265 1.00 49.75 160 LEU A CA 1
ATOM 1302 C C . LEU A 1 160 ? 3.450 17.409 -5.086 1.00 49.75 160 LEU A C 1
ATOM 1304 O O . LEU A 1 160 ? 4.545 17.072 -4.649 1.00 49.75 160 LEU A O 1
ATOM 1308 N N . GLU A 1 161 ? 2.774 18.450 -4.602 1.00 42.44 161 GLU A N 1
ATOM 1309 C CA . GLU A 1 161 ? 3.195 19.292 -3.479 1.00 42.44 161 GLU A CA 1
ATOM 1310 C C . GLU A 1 161 ? 2.677 18.744 -2.147 1.00 42.44 161 GLU A C 1
ATOM 1312 O O . GLU A 1 161 ? 3.397 18.779 -1.152 1.00 42.44 161 GLU A O 1
ATOM 1317 N N . ALA A 1 162 ? 1.473 18.161 -2.141 1.00 49.09 162 ALA A N 1
ATOM 1318 C CA . ALA A 1 162 ? 0.882 17.562 -0.952 1.00 49.09 162 ALA A CA 1
ATOM 1319 C C . ALA A 1 162 ? 1.630 16.297 -0.500 1.00 49.09 162 ALA A C 1
ATOM 1321 O O . ALA A 1 162 ? 1.633 16.030 0.695 1.00 49.09 162 ALA A O 1
ATOM 1322 N N . LYS A 1 163 ? 2.266 15.555 -1.435 1.00 53.41 163 LYS A N 1
ATOM 1323 C CA . LYS A 1 163 ? 3.172 14.373 -1.309 1.00 53.41 163 LYS A CA 1
ATOM 1324 C C . LYS A 1 163 ? 2.804 13.262 -0.320 1.00 53.41 163 LYS A C 1
ATOM 1326 O O . LYS A 1 163 ? 3.495 12.245 -0.286 1.00 53.41 163 LYS A O 1
ATOM 1331 N N . ILE A 1 164 ? 1.783 13.397 0.509 1.00 51.91 164 ILE A N 1
ATOM 1332 C CA . ILE A 1 164 ? 1.668 12.631 1.741 1.00 51.91 164 ILE A CA 1
ATOM 1333 C C . ILE A 1 164 ? 0.261 12.059 1.861 1.00 51.91 164 ILE A C 1
ATOM 1335 O O . ILE A 1 164 ? -0.727 12.746 1.638 1.00 51.91 164 ILE A O 1
ATOM 1339 N N . GLY A 1 165 ? 0.188 10.770 2.195 1.00 57.38 165 GLY A N 1
ATOM 1340 C CA . GLY A 1 165 ? -1.074 10.072 2.435 1.00 57.38 165 GLY A CA 1
ATOM 1341 C C . GLY A 1 165 ? -1.719 9.398 1.221 1.00 57.38 165 GLY A C 1
ATOM 1342 O O . GLY A 1 165 ? -2.719 8.728 1.427 1.00 57.38 165 GLY A O 1
ATOM 1343 N N . VAL A 1 166 ? -1.148 9.489 0.010 1.00 68.44 166 VAL A N 1
ATOM 1344 C CA . VAL A 1 166 ? -1.686 8.844 -1.215 1.00 68.44 166 VAL A CA 1
ATOM 1345 C C . VAL A 1 166 ? -1.962 7.347 -1.008 1.00 68.44 166 VAL A C 1
ATOM 1347 O O . VAL A 1 166 ? -3.054 6.868 -1.299 1.00 68.44 166 VAL A O 1
ATOM 1350 N N . ASP A 1 167 ? -0.998 6.617 -0.448 1.00 70.00 167 ASP A N 1
ATOM 1351 C CA . ASP A 1 167 ? -1.119 5.169 -0.215 1.00 70.00 167 ASP A CA 1
ATOM 1352 C C . ASP A 1 167 ? -2.160 4.834 0.858 1.00 70.00 167 ASP A C 1
ATOM 1354 O O . ASP A 1 167 ? -2.828 3.803 0.799 1.00 70.00 167 ASP A O 1
ATOM 1358 N N . LEU A 1 168 ? -2.292 5.716 1.852 1.00 63.06 168 LEU A N 1
ATOM 1359 C CA . LEU A 1 168 ? -3.168 5.528 3.005 1.00 63.06 168 LEU A CA 1
ATOM 1360 C C . LEU A 1 168 ? -4.623 5.842 2.648 1.00 63.06 168 LEU A C 1
ATOM 1362 O O . LEU A 1 168 ? -5.504 5.064 3.004 1.00 63.06 168 LEU A O 1
ATOM 1366 N N . GLU A 1 169 ? -4.858 6.918 1.893 1.00 70.75 169 GLU A N 1
ATOM 1367 C CA . GLU A 1 169 ? -6.160 7.237 1.295 1.00 70.75 169 GLU A CA 1
ATOM 1368 C C . GLU A 1 169 ? -6.649 6.065 0.446 1.00 70.75 169 GLU A C 1
ATOM 1370 O O . GLU A 1 169 ? -7.750 5.551 0.662 1.00 70.75 169 GLU A O 1
ATOM 1375 N N . TRP A 1 170 ? -5.795 5.583 -0.463 1.00 75.62 170 TRP A N 1
ATOM 1376 C CA . TRP A 1 170 ? -6.141 4.467 -1.328 1.00 75.62 170 TRP A CA 1
ATOM 1377 C C . TRP A 1 170 ? -6.446 3.208 -0.522 1.00 75.62 170 TRP A C 1
ATOM 1379 O O . TRP A 1 170 ? -7.466 2.563 -0.754 1.00 75.62 170 TRP A O 1
ATOM 1389 N N . ALA A 1 171 ? -5.598 2.864 0.453 1.00 67.06 171 ALA A N 1
ATOM 1390 C CA . ALA A 1 171 ? -5.798 1.682 1.283 1.00 67.06 171 ALA A CA 1
ATOM 1391 C C . ALA A 1 171 ? -7.125 1.741 2.051 1.00 67.06 171 ALA A C 1
ATOM 1393 O O . ALA A 1 171 ? -7.846 0.744 2.094 1.00 67.06 171 ALA A O 1
ATOM 1394 N N . GLU A 1 172 ? -7.482 2.897 2.615 1.00 64.12 172 GLU A N 1
ATOM 1395 C CA . GLU A 1 172 ? -8.753 3.087 3.315 1.00 64.12 172 GLU A CA 1
ATOM 1396 C C . GLU A 1 172 ? -9.944 2.915 2.364 1.00 64.12 172 GLU A C 1
ATOM 1398 O O . GLU A 1 172 ? -10.888 2.171 2.654 1.00 64.12 172 GLU A O 1
ATOM 1403 N N . ARG A 1 173 ? -9.896 3.555 1.193 1.00 71.00 173 ARG A N 1
ATOM 1404 C CA . ARG A 1 173 ? -10.970 3.456 0.200 1.00 71.00 173 ARG A CA 1
ATOM 1405 C C . ARG A 1 173 ? -11.129 2.041 -0.342 1.00 71.00 173 ARG A C 1
ATOM 1407 O O . ARG A 1 173 ? -12.259 1.580 -0.526 1.00 71.00 173 ARG A O 1
ATOM 1414 N N . MET A 1 174 ? -10.025 1.331 -0.538 1.00 73.00 174 MET A N 1
ATOM 1415 C CA . MET A 1 174 ? -10.025 -0.066 -0.959 1.00 73.00 174 MET A CA 1
ATOM 1416 C C . MET A 1 174 ? -10.594 -0.991 0.113 1.00 73.00 174 MET A C 1
ATOM 1418 O O . MET A 1 174 ? -11.416 -1.847 -0.204 1.00 73.00 174 MET A O 1
ATOM 1422 N N . GLN A 1 175 ? -10.248 -0.787 1.388 1.00 66.56 175 GLN A N 1
ATOM 1423 C CA . GLN A 1 175 ? -10.841 -1.548 2.494 1.00 66.56 175 GLN A CA 1
ATOM 1424 C C . GLN A 1 175 ? -12.363 -1.389 2.556 1.00 66.56 175 GLN A C 1
ATOM 1426 O O . GLN A 1 175 ? -13.069 -2.384 2.725 1.00 66.56 175 GLN A O 1
ATOM 1431 N N . ARG A 1 176 ? -12.867 -0.163 2.366 1.00 63.75 176 ARG A N 1
ATOM 1432 C CA . ARG A 1 176 ? -14.311 0.122 2.326 1.00 63.75 176 ARG A CA 1
ATOM 1433 C C . ARG A 1 176 ? -14.986 -0.519 1.115 1.00 63.75 176 ARG A C 1
ATOM 1435 O O . ARG A 1 176 ? -16.009 -1.176 1.263 1.00 63.75 176 ARG A O 1
ATOM 1442 N N . SER A 1 177 ? -14.394 -0.366 -0.069 1.00 67.88 177 SER A N 1
ATOM 1443 C CA . SER A 1 177 ? -14.955 -0.881 -1.331 1.00 67.88 177 SER A CA 1
ATOM 1444 C C . SER A 1 177 ? -14.965 -2.412 -1.393 1.00 67.88 177 SER A C 1
ATOM 1446 O O . SER A 1 177 ? -15.782 -3.010 -2.091 1.00 67.88 177 SER A O 1
ATOM 1448 N N . PHE A 1 178 ? -14.059 -3.059 -0.659 1.00 66.62 178 PHE A N 1
ATOM 1449 C CA . PHE A 1 178 ? -13.938 -4.512 -0.589 1.00 66.62 178 PHE A CA 1
ATOM 1450 C C . PHE A 1 178 ? -14.474 -5.129 0.701 1.00 66.62 178 PHE A C 1
ATOM 1452 O O . PHE A 1 178 ? -14.226 -6.313 0.940 1.00 66.62 178 PHE A O 1
ATOM 1459 N N . GLU A 1 179 ? -15.229 -4.365 1.494 1.00 60.28 179 GLU A N 1
ATOM 1460 C CA . GLU A 1 179 ? -15.954 -4.844 2.681 1.00 60.28 179 GLU A CA 1
ATOM 1461 C C . GLU A 1 179 ? -15.066 -5.643 3.652 1.00 60.28 179 GLU A C 1
ATOM 1463 O O . GLU A 1 179 ? -15.482 -6.652 4.216 1.00 60.28 179 GLU A O 1
ATOM 1468 N N . TYR A 1 180 ? -13.803 -5.235 3.822 1.00 56.03 180 TYR A N 1
ATOM 1469 C CA . TYR A 1 180 ? -12.830 -5.934 4.676 1.00 56.03 180 TYR A CA 1
ATOM 1470 C C . TYR A 1 180 ? -12.589 -7.417 4.320 1.00 56.03 180 TYR A C 1
ATOM 1472 O O . TYR A 1 180 ? -12.092 -8.184 5.149 1.00 56.03 180 TYR A O 1
ATOM 1480 N N . SER A 1 181 ? -12.867 -7.838 3.079 1.00 55.56 181 SER A N 1
ATOM 1481 C CA . SER A 1 181 ? -12.570 -9.188 2.564 1.00 55.56 181 SER A CA 1
ATOM 1482 C C . SER A 1 181 ? -11.074 -9.396 2.277 1.00 55.56 181 SER A C 1
ATOM 1484 O O . SER A 1 181 ? -10.665 -9.791 1.181 1.00 55.56 181 SER A O 1
ATOM 1486 N N . ASN A 1 182 ? -10.249 -9.149 3.293 1.00 67.75 182 ASN A N 1
ATOM 1487 C CA . ASN A 1 182 ? -8.801 -9.111 3.182 1.00 67.75 182 ASN A CA 1
ATOM 1488 C C . ASN A 1 182 ? -8.166 -10.379 3.765 1.00 67.75 182 ASN A C 1
ATOM 1490 O O . ASN A 1 182 ? -8.735 -11.040 4.636 1.00 67.75 182 ASN A O 1
ATOM 1494 N N . ALA A 1 183 ? -6.961 -10.700 3.310 1.00 67.44 183 ALA A N 1
ATOM 1495 C CA . ALA A 1 183 ? -6.081 -11.670 3.954 1.00 67.44 183 ALA A CA 1
ATOM 1496 C C . ALA A 1 183 ? -4.655 -11.115 4.030 1.00 67.44 183 ALA A C 1
ATOM 1498 O O . ALA A 1 183 ? -4.296 -10.211 3.278 1.00 67.44 183 ALA A O 1
ATOM 1499 N N . THR A 1 184 ? -3.833 -11.676 4.910 1.00 71.19 184 THR A N 1
ATOM 1500 C CA . THR A 1 184 ? -2.392 -11.412 4.938 1.00 71.19 184 THR A CA 1
ATOM 1501 C C . THR A 1 184 ? -1.666 -12.746 4.910 1.00 71.19 184 THR A C 1
ATOM 1503 O O . THR A 1 184 ? -2.088 -13.676 5.598 1.00 71.19 184 THR A O 1
ATOM 1506 N N . THR A 1 185 ? -0.599 -12.861 4.119 1.00 69.69 185 THR A N 1
ATOM 1507 C CA . THR A 1 185 ? 0.231 -14.073 4.130 1.00 69.69 185 THR A CA 1
ATOM 1508 C C . THR A 1 185 ? 0.897 -14.230 5.501 1.00 69.69 185 THR A C 1
ATOM 1510 O O . THR A 1 185 ? 1.410 -13.239 6.030 1.00 69.69 185 THR A O 1
ATOM 1513 N N . PRO A 1 186 ? 0.898 -15.433 6.101 1.00 64.75 186 PRO A N 1
ATOM 1514 C CA . PRO A 1 186 ? 1.581 -15.652 7.374 1.00 64.75 186 PRO A CA 1
ATOM 1515 C C . PRO A 1 186 ? 3.106 -15.493 7.245 1.00 64.75 186 PRO A C 1
ATOM 1517 O O . PRO A 1 186 ? 3.762 -15.059 8.192 1.00 64.75 186 PRO A O 1
ATOM 1520 N N . GLU A 1 187 ? 3.662 -15.764 6.064 1.00 74.19 187 GLU A N 1
ATOM 1521 C CA . GLU A 1 187 ? 5.080 -15.616 5.747 1.00 74.19 187 GLU A CA 1
ATOM 1522 C C . GLU A 1 187 ? 5.453 -14.170 5.402 1.00 74.19 187 GLU A C 1
ATOM 1524 O O . GLU A 1 187 ? 4.696 -13.454 4.732 1.00 74.19 187 GLU A O 1
ATOM 1529 N N . CYS A 1 188 ? 6.667 -13.768 5.795 1.00 79.88 188 CYS A N 1
ATOM 1530 C CA . CYS A 1 188 ? 7.292 -12.531 5.336 1.00 79.88 188 CYS A CA 1
ATOM 1531 C C . CYS A 1 188 ? 7.716 -12.663 3.869 1.00 79.88 188 CYS A C 1
ATOM 1533 O O . CYS A 1 188 ? 8.695 -13.339 3.548 1.00 79.88 188 CYS A O 1
ATOM 1535 N N . LEU A 1 189 ? 6.952 -12.036 2.973 1.00 86.19 189 LEU A N 1
ATOM 1536 C CA . LEU A 1 189 ? 7.143 -12.146 1.522 1.00 86.19 189 LEU A CA 1
ATOM 1537 C C . LEU A 1 189 ? 7.484 -10.807 0.856 1.00 86.19 189 LEU A C 1
ATOM 1539 O O . LEU A 1 189 ? 7.694 -10.769 -0.358 1.00 86.19 189 LEU A O 1
ATOM 1543 N N . TYR A 1 190 ? 7.563 -9.727 1.636 1.00 88.38 190 TYR A N 1
ATOM 1544 C CA . TYR A 1 190 ? 7.892 -8.385 1.163 1.00 88.38 190 TYR A CA 1
ATOM 1545 C C . TYR A 1 190 ? 8.974 -7.743 2.037 1.00 88.38 190 TYR A C 1
ATOM 1547 O O . TYR A 1 190 ? 8.885 -7.774 3.262 1.00 88.38 190 TYR A O 1
ATOM 1555 N N . PHE A 1 191 ? 9.986 -7.133 1.430 1.00 86.06 191 PHE A N 1
ATOM 1556 C CA . PHE A 1 191 ? 11.121 -6.561 2.148 1.00 86.06 191 PHE A CA 1
ATOM 1557 C C . PHE A 1 191 ? 11.297 -5.088 1.793 1.00 86.06 191 PHE A C 1
ATOM 1559 O O . PHE A 1 191 ? 11.617 -4.751 0.654 1.00 86.06 191 PHE A O 1
ATOM 1566 N N . TYR A 1 192 ? 11.139 -4.230 2.797 1.00 83.38 192 TYR A N 1
ATOM 1567 C CA . TYR A 1 192 ? 11.348 -2.793 2.698 1.00 83.38 192 TYR A CA 1
ATOM 1568 C C . TYR A 1 192 ? 12.820 -2.425 2.835 1.00 83.38 192 TYR A C 1
ATOM 1570 O O . TYR A 1 192 ? 13.452 -2.749 3.847 1.00 83.38 192 TYR A O 1
ATOM 1578 N N . ARG A 1 193 ? 13.362 -1.671 1.880 1.00 82.62 193 ARG A N 1
ATOM 1579 C CA . ARG A 1 193 ? 14.757 -1.224 1.946 1.00 82.62 193 ARG A CA 1
ATOM 1580 C C . ARG A 1 193 ? 14.907 0.047 2.784 1.00 82.62 193 ARG A C 1
ATOM 1582 O O . ARG A 1 193 ? 14.205 1.043 2.613 1.00 82.62 193 ARG A O 1
ATOM 1589 N N . ASN A 1 194 ? 15.885 0.061 3.685 1.00 76.00 194 ASN A N 1
ATOM 1590 C CA . ASN A 1 194 ? 16.333 1.276 4.358 1.00 76.00 194 ASN A CA 1
ATOM 1591 C C . ASN A 1 194 ? 17.408 1.978 3.511 1.00 76.00 194 ASN A C 1
ATOM 1593 O O . ASN A 1 194 ? 18.509 1.450 3.326 1.00 76.00 194 ASN A O 1
ATOM 1597 N N . HIS A 1 195 ? 17.089 3.183 3.031 1.00 72.75 195 HIS A N 1
ATOM 1598 C CA . HIS A 1 195 ? 18.018 4.121 2.395 1.00 72.75 195 HIS A CA 1
ATOM 1599 C C . HIS A 1 195 ? 17.530 5.571 2.550 1.00 72.75 195 HIS A C 1
ATOM 1601 O O . HIS A 1 195 ? 16.340 5.822 2.763 1.00 72.75 195 HIS A O 1
ATOM 1607 N N . ASP A 1 196 ? 18.448 6.530 2.413 1.00 65.19 196 ASP A N 1
ATOM 1608 C CA . ASP A 1 196 ? 18.187 7.954 2.677 1.00 65.19 196 ASP A CA 1
ATOM 1609 C C . ASP A 1 196 ? 17.231 8.622 1.686 1.00 65.19 196 ASP A C 1
ATOM 1611 O O . ASP A 1 196 ? 16.537 9.579 2.030 1.00 65.19 196 ASP A O 1
ATOM 1615 N N . ALA A 1 197 ? 17.169 8.092 0.465 1.00 60.09 197 ALA A N 1
ATOM 1616 C CA . ALA A 1 197 ? 16.350 8.627 -0.620 1.00 60.09 197 ALA A CA 1
ATOM 1617 C C . ALA A 1 197 ? 14.889 8.133 -0.611 1.00 60.09 197 ALA A C 1
ATOM 1619 O O . ALA A 1 197 ? 14.120 8.518 -1.490 1.00 60.09 197 ALA A O 1
ATOM 1620 N N . ARG A 1 198 ? 14.481 7.293 0.355 1.00 65.81 198 ARG A N 1
ATOM 1621 C CA . ARG A 1 198 ? 13.122 6.734 0.361 1.00 65.81 198 ARG A CA 1
ATOM 1622 C C . ARG A 1 198 ? 12.073 7.819 0.567 1.00 65.81 198 ARG A C 1
ATOM 1624 O O . ARG A 1 198 ? 12.234 8.726 1.396 1.00 65.81 198 ARG A O 1
ATOM 1631 N N . MET A 1 199 ? 10.940 7.664 -0.108 1.00 56.84 199 MET A N 1
ATOM 1632 C CA . MET A 1 199 ? 9.898 8.686 -0.123 1.00 56.84 199 MET A CA 1
ATOM 1633 C C . MET A 1 199 ? 9.347 8.981 1.282 1.00 56.84 199 MET A C 1
ATOM 1635 O O . MET A 1 199 ? 9.118 10.134 1.632 1.00 56.84 199 MET A O 1
ATOM 1639 N N . SER A 1 200 ? 9.263 7.987 2.170 1.00 54.38 200 SER A N 1
ATOM 1640 C CA . SER A 1 200 ? 8.838 8.206 3.562 1.00 54.38 200 SER A CA 1
ATOM 1641 C C . SER A 1 200 ? 9.788 9.088 4.394 1.00 54.38 200 SER A C 1
ATOM 1643 O O . SER A 1 200 ? 9.316 9.824 5.261 1.00 54.38 200 SER A O 1
ATOM 1645 N N . MET A 1 201 ? 11.107 9.076 4.146 1.00 52.06 201 MET A N 1
ATOM 1646 C CA . MET A 1 201 ? 12.043 9.985 4.833 1.00 52.06 201 MET A CA 1
ATOM 1647 C C . MET A 1 201 ? 12.085 11.367 4.198 1.00 52.06 201 MET A C 1
ATOM 1649 O O . MET A 1 201 ? 12.185 12.356 4.922 1.00 52.06 201 MET A O 1
ATOM 1653 N N . VAL A 1 202 ? 11.928 11.451 2.877 1.00 51.94 202 VAL A N 1
ATOM 1654 C CA . VAL A 1 202 ? 11.760 12.732 2.184 1.00 51.94 202 VAL A CA 1
ATOM 1655 C C . VAL A 1 202 ? 10.487 13.436 2.669 1.00 51.94 202 VAL A C 1
ATOM 1657 O O . VAL A 1 202 ? 10.553 14.605 3.033 1.00 51.94 202 VAL A O 1
ATOM 1660 N N . LYS A 1 203 ? 9.360 12.715 2.797 1.00 54.56 203 LYS A N 1
ATOM 1661 C CA . LYS A 1 203 ? 8.107 13.237 3.378 1.00 54.56 203 LYS A CA 1
ATOM 1662 C C . LYS A 1 203 ? 8.318 13.752 4.805 1.00 54.56 203 LYS A C 1
ATOM 1664 O O . LYS A 1 203 ? 7.845 14.835 5.113 1.00 54.56 203 LYS A O 1
ATOM 1669 N N . LYS A 1 204 ? 9.067 13.036 5.658 1.00 50.25 204 LYS A N 1
ATOM 1670 C CA . LYS A 1 204 ? 9.395 13.502 7.023 1.00 50.25 204 LYS A CA 1
ATOM 1671 C C . LYS A 1 204 ? 10.236 14.783 7.042 1.00 50.25 204 LYS A C 1
ATOM 1673 O O . LYS A 1 204 ? 9.977 15.636 7.881 1.00 50.25 204 LYS A O 1
ATOM 1678 N N . LYS A 1 205 ? 11.215 14.925 6.140 1.00 48.12 205 LYS A N 1
ATOM 1679 C CA . LYS A 1 205 ? 12.028 16.150 6.021 1.00 48.12 205 LYS A CA 1
ATOM 1680 C C . LYS A 1 205 ? 11.192 17.335 5.537 1.00 48.12 205 LYS A C 1
ATOM 1682 O O . LYS A 1 205 ? 11.201 18.372 6.179 1.00 48.12 205 LYS A O 1
ATOM 1687 N N . ILE A 1 206 ? 10.390 17.136 4.489 1.00 46.47 206 ILE A N 1
ATOM 1688 C CA . ILE A 1 206 ? 9.474 18.159 3.964 1.00 46.47 206 ILE A CA 1
ATOM 1689 C C . ILE A 1 206 ? 8.445 18.568 5.031 1.00 46.47 206 ILE A C 1
ATOM 1691 O O . ILE A 1 206 ? 8.224 19.750 5.252 1.00 46.47 206 ILE A O 1
ATOM 1695 N N . LEU A 1 207 ? 7.861 17.607 5.755 1.00 43.78 207 LEU A N 1
ATOM 1696 C CA . LEU A 1 207 ? 6.942 17.875 6.868 1.00 43.78 207 LEU A CA 1
ATOM 1697 C C . LEU A 1 207 ? 7.586 18.661 8.014 1.00 43.78 207 LEU A C 1
ATOM 1699 O O . LEU A 1 207 ? 6.889 19.421 8.676 1.00 43.78 207 LEU A O 1
ATOM 1703 N N . ALA A 1 208 ? 8.884 18.479 8.260 1.00 43.44 208 ALA A N 1
ATOM 1704 C CA . ALA A 1 208 ? 9.615 19.238 9.271 1.00 43.44 208 ALA A CA 1
ATOM 1705 C C . ALA A 1 208 ? 9.918 20.687 8.833 1.00 43.44 208 ALA A C 1
ATOM 1707 O O . ALA A 1 208 ? 10.184 21.529 9.685 1.00 43.44 208 ALA A O 1
ATOM 1708 N N . GLU A 1 209 ? 9.868 20.977 7.529 1.00 38.50 209 GLU A N 1
ATOM 1709 C CA . GLU A 1 209 ? 10.127 22.299 6.937 1.00 38.50 209 GLU A CA 1
ATOM 1710 C C . GLU A 1 209 ? 8.840 23.115 6.687 1.00 38.50 209 GLU A C 1
ATOM 1712 O O . GLU A 1 209 ? 8.898 24.332 6.510 1.00 38.50 209 GLU A O 1
ATOM 1717 N N . ILE A 1 210 ? 7.668 22.471 6.694 1.00 38.28 210 ILE A N 1
ATOM 1718 C CA . ILE A 1 210 ? 6.358 23.114 6.513 1.00 38.28 210 ILE A CA 1
ATOM 1719 C C . ILE A 1 210 ? 5.827 23.625 7.866 1.00 38.28 210 ILE A C 1
ATOM 1721 O O . ILE A 1 210 ? 5.860 22.908 8.865 1.00 38.28 210 ILE A O 1
ATOM 1725 N N . SER A 1 211 ? 5.298 24.859 7.914 1.00 34.28 211 SER A N 1
ATOM 1726 C CA . SER A 1 211 ? 4.758 25.431 9.159 1.00 34.28 211 SER A CA 1
ATOM 1727 C C . SER A 1 211 ? 3.572 24.606 9.703 1.00 34.28 211 SER A C 1
ATOM 1729 O O . SER A 1 211 ? 2.766 24.091 8.917 1.00 34.28 211 SER A O 1
ATOM 1731 N N . PRO A 1 212 ? 3.390 24.514 11.037 1.00 40.19 212 PRO A N 1
ATOM 1732 C CA . PRO A 1 212 ? 2.257 23.808 11.648 1.00 40.19 212 PRO A CA 1
ATOM 1733 C C . PRO A 1 212 ? 0.873 24.272 11.152 1.00 40.19 212 PRO A C 1
ATOM 1735 O O . PRO A 1 212 ? -0.088 23.503 11.180 1.00 40.19 212 PRO A O 1
ATOM 1738 N N . GLU A 1 213 ? 0.763 25.511 10.666 1.00 33.22 213 GLU A N 1
ATOM 1739 C CA . GLU A 1 213 ? -0.468 26.065 10.090 1.00 33.22 213 GLU A CA 1
ATOM 1740 C C . GLU A 1 213 ? -0.764 25.519 8.690 1.00 33.22 213 GLU A C 1
ATOM 1742 O O . GLU A 1 213 ? -1.915 25.219 8.395 1.00 33.22 213 GLU A O 1
ATOM 1747 N N . ILE A 1 214 ? 0.248 25.287 7.849 1.00 33.97 214 ILE A N 1
ATOM 1748 C CA . ILE A 1 214 ? 0.054 24.699 6.512 1.00 33.97 214 ILE A CA 1
ATOM 1749 C C . ILE A 1 214 ? -0.291 23.202 6.620 1.00 33.97 214 ILE A C 1
ATOM 1751 O O . ILE A 1 214 ? -1.122 22.702 5.860 1.00 33.97 214 ILE A O 1
ATOM 1755 N N . ILE A 1 215 ? 0.259 22.499 7.619 1.00 38.25 215 ILE A N 1
ATOM 1756 C CA . ILE A 1 215 ? -0.119 21.112 7.959 1.00 38.25 215 ILE A CA 1
ATOM 1757 C C . ILE A 1 215 ? -1.607 21.021 8.356 1.00 38.25 215 ILE A C 1
ATOM 1759 O O . ILE A 1 215 ? -2.281 20.037 8.031 1.00 38.25 215 ILE A O 1
ATOM 1763 N N . ARG A 1 216 ? -2.145 22.061 9.014 1.00 35.72 216 ARG A N 1
ATOM 1764 C CA . ARG A 1 216 ? -3.581 22.188 9.318 1.00 35.72 216 ARG A CA 1
ATOM 1765 C C . ARG A 1 216 ? -4.427 22.413 8.062 1.00 35.72 216 ARG A C 1
AT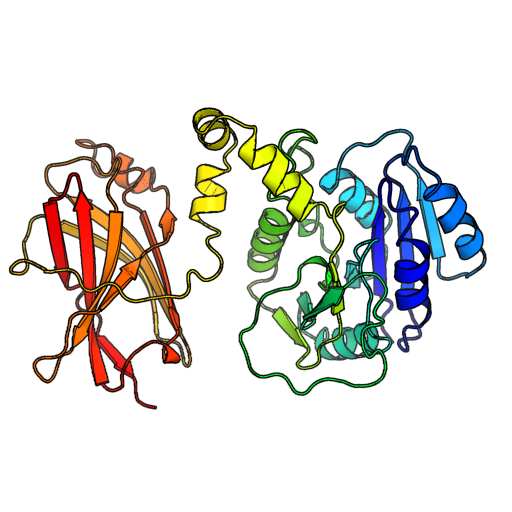OM 1767 O O . ARG A 1 216 ? -5.494 21.814 7.962 1.00 35.72 216 ARG A O 1
ATOM 1774 N N . THR A 1 217 ? -3.958 23.214 7.106 1.00 32.59 217 THR A N 1
ATOM 1775 C CA . THR A 1 217 ? -4.709 23.543 5.878 1.00 32.59 217 THR A CA 1
ATOM 1776 C C . THR A 1 217 ? -4.695 22.418 4.835 1.00 32.59 217 THR A C 1
ATOM 1778 O O . THR A 1 217 ? -5.658 22.264 4.091 1.00 32.59 217 THR A O 1
ATOM 1781 N N . LEU A 1 218 ? -3.652 21.582 4.794 1.00 35.34 218 LEU A N 1
ATOM 1782 C CA . LEU A 1 218 ? -3.488 20.504 3.801 1.00 35.34 218 LEU A CA 1
ATOM 1783 C C . LEU A 1 218 ? -4.354 19.249 4.040 1.00 35.34 218 LEU A C 1
ATOM 1785 O O . LEU A 1 218 ? -4.037 18.183 3.521 1.00 35.34 218 LEU A O 1
ATOM 1789 N N . ASN A 1 219 ? -5.428 19.314 4.838 1.00 36.31 219 ASN A N 1
ATOM 1790 C CA . ASN A 1 219 ? -6.217 18.133 5.249 1.00 36.31 219 ASN A CA 1
ATOM 1791 C C . ASN A 1 219 ? -5.385 17.016 5.921 1.00 36.31 219 ASN A C 1
ATOM 1793 O O . ASN A 1 219 ? -5.900 15.944 6.242 1.00 36.31 219 ASN A O 1
ATOM 1797 N N . TYR A 1 220 ? -4.108 17.279 6.209 1.00 35.03 220 TYR A N 1
ATOM 1798 C CA . TYR A 1 220 ? -3.205 16.352 6.865 1.00 35.03 220 TYR A CA 1
ATOM 1799 C C . TYR A 1 220 ? -3.567 16.229 8.344 1.00 35.03 220 TYR A C 1
ATOM 1801 O O . TYR A 1 220 ? -3.505 15.140 8.883 1.00 35.03 220 TYR A O 1
ATOM 1809 N N . GLY A 1 221 ? -4.074 17.287 8.987 1.00 33.22 221 GLY A N 1
ATOM 1810 C CA . GLY A 1 221 ? -4.624 17.200 10.344 1.00 33.22 221 GLY A CA 1
ATOM 1811 C C . GLY A 1 221 ? -5.778 16.197 10.470 1.00 33.22 221 GLY A C 1
ATOM 1812 O O . GLY A 1 221 ? -5.789 15.410 11.402 1.00 33.22 221 GLY A O 1
ATOM 1813 N N . ALA A 1 222 ? -6.709 16.148 9.513 1.00 33.56 222 ALA A N 1
ATOM 1814 C CA . ALA A 1 222 ? -7.834 15.205 9.546 1.00 33.56 222 ALA A CA 1
ATOM 1815 C C . ALA A 1 222 ? -7.439 13.770 9.144 1.00 33.56 222 ALA A C 1
ATOM 1817 O O . ALA A 1 222 ? -8.074 12.816 9.590 1.00 33.56 222 ALA A O 1
ATOM 1818 N N . LEU A 1 223 ? -6.392 13.613 8.324 1.00 33.28 223 LEU A N 1
ATOM 1819 C CA . LEU A 1 223 ? -5.871 12.317 7.884 1.00 33.28 223 LEU A CA 1
ATOM 1820 C C . LEU A 1 223 ? -4.864 11.730 8.895 1.00 33.28 223 LEU A C 1
ATOM 1822 O O . LEU A 1 223 ? -4.986 10.578 9.275 1.00 33.28 223 LEU A O 1
ATOM 1826 N N . VAL A 1 224 ? -3.932 12.521 9.434 1.00 31.67 224 VAL A N 1
ATOM 1827 C CA . VAL A 1 224 ? -3.012 12.142 10.529 1.00 31.67 224 VAL A CA 1
ATOM 1828 C C . VAL A 1 224 ? -3.758 11.908 11.829 1.00 31.67 224 VAL A C 1
ATOM 1830 O O . VAL A 1 224 ? -3.443 10.957 12.537 1.00 31.67 224 VAL A O 1
ATOM 1833 N N . ASN A 1 225 ? -4.794 12.696 12.123 1.00 31.81 225 ASN A N 1
ATOM 1834 C CA . ASN A 1 225 ? -5.646 12.405 13.271 1.00 31.81 225 ASN A CA 1
ATOM 1835 C C . ASN A 1 225 ? -6.553 11.193 13.042 1.00 31.81 225 ASN A C 1
ATOM 1837 O O . ASN A 1 225 ? -7.204 10.810 13.991 1.00 31.81 225 ASN A O 1
ATOM 1841 N N . ARG A 1 226 ? -6.583 10.564 11.854 1.00 33.62 226 ARG A N 1
ATOM 1842 C CA . ARG A 1 226 ? -7.132 9.205 11.631 1.00 33.62 226 ARG A CA 1
ATOM 1843 C C . ARG A 1 226 ? -6.047 8.124 11.566 1.00 33.62 2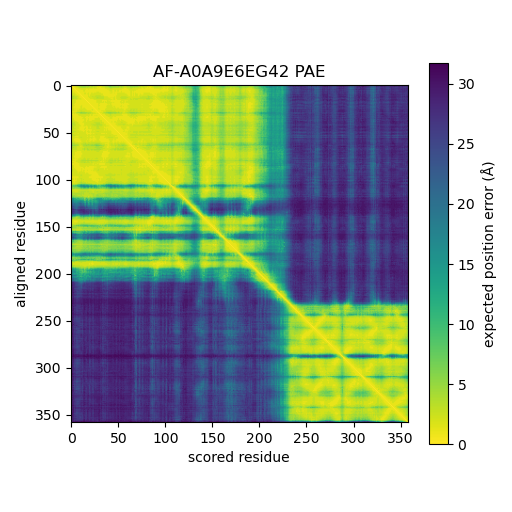26 ARG A C 1
ATOM 1845 O O . ARG A 1 226 ? -6.349 6.942 11.692 1.00 33.62 226 ARG A O 1
ATOM 1852 N N . ILE A 1 227 ? -4.792 8.527 11.373 1.00 32.28 227 ILE A N 1
ATOM 1853 C CA . ILE A 1 227 ? -3.619 7.685 11.129 1.00 32.28 227 ILE A CA 1
ATOM 1854 C C . ILE A 1 227 ? -2.564 8.011 12.194 1.00 32.28 227 ILE A C 1
ATOM 1856 O O . ILE A 1 227 ? -1.467 8.493 11.903 1.00 32.28 227 ILE A O 1
ATOM 1860 N N . ARG A 1 228 ? -2.876 7.714 13.456 1.00 28.02 228 ARG A N 1
ATOM 1861 C CA . ARG A 1 228 ? -1.823 7.289 14.379 1.00 28.02 228 ARG A CA 1
ATOM 1862 C C . ARG A 1 228 ? -1.691 5.769 14.241 1.00 28.02 228 ARG A C 1
ATOM 1864 O O . ARG A 1 228 ? -2.576 5.057 14.710 1.00 28.02 228 ARG A O 1
ATOM 1871 N N . PRO A 1 229 ? -0.643 5.250 13.573 1.00 31.34 229 PRO A N 1
ATOM 1872 C CA . PRO A 1 229 ? -0.265 3.859 13.748 1.00 31.34 229 PRO A CA 1
ATOM 1873 C C . PRO A 1 229 ? 0.267 3.730 15.172 1.00 31.34 229 PRO A C 1
ATOM 1875 O O . PRO A 1 229 ? 1.090 4.556 15.559 1.00 31.34 229 PRO A O 1
ATOM 1878 N N . ASP A 1 230 ? -0.252 2.751 15.916 1.00 36.78 230 ASP A N 1
ATOM 1879 C CA . ASP A 1 230 ? 0.284 2.229 17.174 1.00 36.78 230 ASP A CA 1
ATOM 1880 C C . ASP A 1 230 ? 1.247 3.212 17.871 1.00 36.78 230 ASP A C 1
ATOM 1882 O O . ASP A 1 230 ? 2.471 3.062 17.818 1.00 36.78 230 ASP A O 1
ATOM 1886 N N . VAL A 1 231 ? 0.702 4.238 18.543 1.00 33.09 231 VAL A N 1
ATOM 1887 C CA . VAL A 1 231 ? 1.386 4.661 19.769 1.00 33.09 231 VAL A CA 1
ATOM 1888 C C . VAL A 1 231 ? 1.442 3.360 20.554 1.00 33.09 231 VAL A C 1
ATOM 1890 O O . VAL A 1 231 ? 0.399 2.711 20.680 1.00 33.09 231 VAL A O 1
ATOM 1893 N N . GLU A 1 232 ? 2.623 2.912 20.989 1.00 39.16 232 GLU A N 1
ATOM 1894 C CA . GLU A 1 232 ? 2.665 1.955 22.093 1.00 39.16 232 GLU A CA 1
ATOM 1895 C C . GLU A 1 232 ? 1.611 2.455 23.072 1.00 39.16 232 GLU A C 1
ATOM 1897 O O . GLU A 1 232 ? 1.716 3.601 23.512 1.00 39.16 232 GLU A O 1
ATOM 1902 N N . ASN A 1 233 ? 0.527 1.700 23.265 1.00 49.16 233 ASN A N 1
ATOM 1903 C CA . ASN A 1 233 ? -0.604 2.127 24.076 1.00 49.16 233 ASN A CA 1
ATOM 1904 C C . ASN A 1 233 ? -0.129 2.066 25.531 1.00 49.16 233 ASN A C 1
ATOM 1906 O O . ASN A 1 233 ? -0.568 1.242 26.325 1.00 49.16 233 ASN A O 1
ATOM 1910 N N . GLN A 1 234 ? 0.848 2.903 25.870 1.00 55.59 234 GLN A N 1
ATOM 1911 C CA . GLN A 1 234 ? 1.314 3.125 27.207 1.00 55.59 234 GLN A CA 1
ATOM 1912 C C . GLN A 1 234 ? 0.157 3.831 27.874 1.00 55.59 234 GLN A C 1
ATOM 1914 O O . GLN A 1 234 ? -0.102 5.016 27.658 1.00 55.59 234 GLN A O 1
ATOM 1919 N N . SER A 1 235 ? -0.595 3.052 28.641 1.00 67.75 235 SER A N 1
ATOM 1920 C CA . SER A 1 235 ? -1.604 3.601 29.515 1.00 67.75 235 SER A CA 1
ATOM 1921 C C . SER A 1 235 ? -0.943 4.661 30.383 1.00 67.75 235 SER A C 1
ATOM 1923 O O . SER A 1 235 ? 0.027 4.375 31.094 1.00 67.75 235 SER A O 1
ATOM 1925 N N . ILE A 1 236 ? -1.478 5.870 30.364 1.00 74.75 236 ILE A N 1
ATOM 1926 C CA . ILE A 1 236 ? -1.098 6.874 31.342 1.00 74.75 236 ILE A CA 1
ATOM 1927 C C . ILE A 1 236 ? -1.961 6.687 32.585 1.00 74.75 236 ILE A C 1
ATOM 1929 O O . ILE A 1 236 ? -3.131 6.297 32.518 1.00 74.75 236 ILE A O 1
ATOM 1933 N N . THR A 1 237 ? -1.380 6.968 33.747 1.00 74.31 237 THR A N 1
ATOM 1934 C CA . THR A 1 237 ? -2.160 7.097 34.979 1.00 74.31 237 THR A CA 1
ATOM 1935 C C . THR A 1 237 ? -2.588 8.552 35.104 1.00 74.31 237 THR A C 1
ATOM 1937 O O . THR A 1 237 ? -1.748 9.429 35.301 1.00 74.31 237 THR A O 1
ATOM 1940 N N . LEU A 1 238 ? -3.889 8.809 34.991 1.00 73.62 238 LEU A N 1
ATOM 1941 C CA . LEU A 1 238 ? -4.474 10.105 35.319 1.00 73.62 238 LEU A CA 1
ATOM 1942 C C . LEU A 1 238 ? -5.059 10.051 36.732 1.00 73.62 238 LEU A C 1
ATOM 1944 O O . LEU A 1 238 ? -5.733 9.089 37.098 1.00 73.62 238 LEU A O 1
ATOM 1948 N N . ASN A 1 239 ? -4.833 11.106 37.516 1.00 77.62 239 ASN A N 1
ATOM 1949 C CA . ASN A 1 239 ? -5.554 11.309 38.770 1.00 77.62 239 ASN A CA 1
ATOM 1950 C C . ASN A 1 239 ? -6.967 11.785 38.430 1.00 77.62 239 ASN A C 1
ATOM 1952 O O . ASN A 1 239 ? -7.197 12.977 38.226 1.00 77.62 239 ASN A O 1
ATOM 1956 N N . LEU A 1 240 ? -7.894 10.838 38.305 1.00 81.12 240 LEU A N 1
ATOM 1957 C CA . LEU A 1 240 ? -9.278 11.133 37.963 1.00 81.12 240 LEU A CA 1
ATOM 1958 C C . LEU A 1 240 ? -10.031 11.668 39.196 1.00 81.12 240 LEU A C 1
ATOM 1960 O O . LEU A 1 240 ? -9.972 11.038 40.256 1.00 81.12 240 LEU A O 1
ATOM 1964 N N . PRO A 1 241 ? -10.744 12.806 39.089 1.00 82.38 241 PRO A N 1
ATOM 1965 C CA . PRO A 1 241 ? -11.627 13.277 40.157 1.00 82.38 241 PRO A CA 1
ATOM 1966 C C . PRO A 1 241 ? -12.811 12.309 40.351 1.00 82.38 241 PRO A C 1
ATOM 1968 O O . PRO A 1 241 ? -12.973 11.369 39.570 1.00 82.38 241 PRO A O 1
ATOM 1971 N N . PRO A 1 242 ? -13.685 12.502 41.353 1.00 83.12 242 PRO A N 1
ATOM 1972 C CA . PRO A 1 242 ? -14.967 11.799 41.391 1.00 83.12 242 PRO A CA 1
ATOM 1973 C C . PRO A 1 242 ? -15.719 11.952 40.060 1.00 83.12 242 PRO A C 1
ATOM 1975 O O . PRO A 1 242 ? -15.655 13.013 39.440 1.00 83.12 242 PRO A O 1
ATOM 1978 N N . VAL A 1 243 ? -16.414 10.897 39.621 1.00 80.62 243 VAL A N 1
ATOM 1979 C CA . VAL A 1 243 ? -17.164 10.900 38.353 1.00 80.62 243 VAL A CA 1
ATOM 1980 C C . VAL A 1 243 ? -18.111 12.102 38.311 1.00 80.62 243 VAL A C 1
ATOM 1982 O O . VAL A 1 243 ? -18.974 12.254 39.180 1.00 80.62 243 VAL A O 1
ATOM 1985 N N . GLY A 1 244 ? -17.934 12.953 37.301 1.00 73.31 244 GLY A N 1
ATOM 1986 C CA . GLY A 1 244 ? -18.718 14.169 37.106 1.00 73.31 244 GLY A CA 1
ATOM 1987 C C . GLY A 1 244 ? -19.936 13.951 36.205 1.00 73.31 244 GLY A C 1
ATOM 1988 O O . GLY A 1 244 ? -20.087 12.911 35.569 1.00 73.31 244 GLY A O 1
ATOM 1989 N N . ARG A 1 245 ? -20.809 14.964 36.126 1.00 77.88 245 ARG A N 1
ATOM 1990 C CA . ARG A 1 245 ? -21.928 15.039 35.159 1.00 77.88 245 ARG A CA 1
ATOM 1991 C C . ARG A 1 245 ? -21.724 16.132 34.103 1.00 77.88 245 ARG A C 1
ATOM 1993 O O . ARG A 1 245 ? -22.689 16.588 33.509 1.00 77.88 245 ARG A O 1
ATOM 2000 N N . ASN A 1 246 ? -20.484 16.582 33.908 1.00 88.75 246 ASN A N 1
ATOM 2001 C CA . ASN A 1 246 ? -20.151 17.662 32.975 1.00 88.75 246 ASN A CA 1
ATOM 2002 C C . ASN A 1 246 ? -19.899 17.168 31.537 1.00 88.75 246 ASN A C 1
ATOM 2004 O O . ASN A 1 246 ? -19.513 17.951 30.670 1.00 88.75 246 ASN A O 1
ATOM 2008 N N . LEU A 1 247 ? -20.097 15.872 31.284 1.00 92.00 247 LEU A N 1
ATOM 2009 C CA . LEU A 1 247 ? -19.919 15.261 29.976 1.00 92.00 247 LEU A CA 1
ATOM 2010 C C . LEU A 1 247 ? -21.233 14.727 29.425 1.00 92.00 247 LEU A C 1
ATOM 2012 O O . LEU A 1 247 ? -22.128 14.314 30.157 1.00 92.00 247 LEU A O 1
ATOM 2016 N N . ASP A 1 248 ? -21.298 14.719 28.104 1.00 93.44 248 ASP A N 1
ATOM 2017 C CA . ASP A 1 248 ? -22.301 14.015 27.322 1.00 93.44 248 ASP A CA 1
ATOM 2018 C C . ASP A 1 248 ? -21.580 13.314 26.171 1.00 93.44 248 ASP A C 1
ATOM 2020 O O . ASP A 1 248 ? -20.577 13.822 25.659 1.00 93.44 248 ASP A O 1
ATOM 2024 N N . PHE A 1 249 ? -22.025 12.120 25.805 1.00 94.88 249 PHE A N 1
ATOM 2025 C CA . PHE A 1 249 ? -21.325 11.299 24.826 1.00 94.88 249 PHE A CA 1
ATOM 2026 C C . PHE A 1 249 ? -22.267 10.316 24.144 1.00 94.88 249 PHE A C 1
ATOM 2028 O O . PHE A 1 249 ? -23.307 9.928 24.676 1.00 94.88 249 PHE A O 1
ATOM 2035 N N . TRP A 1 250 ? -21.828 9.828 22.992 1.00 91.88 250 TRP A N 1
ATOM 2036 C CA . TRP A 1 250 ? -22.442 8.694 22.321 1.00 91.88 250 TRP A CA 1
ATOM 2037 C C . TRP A 1 250 ? -21.367 7.794 21.729 1.00 91.88 250 TRP A C 1
ATOM 2039 O O . TRP A 1 250 ? -20.361 8.277 21.207 1.00 91.88 250 TRP A O 1
ATOM 2049 N N . LEU A 1 251 ? -21.592 6.484 21.802 1.00 90.31 251 LEU A N 1
ATOM 2050 C CA . LEU A 1 251 ? -20.752 5.495 21.137 1.00 90.31 251 LEU A CA 1
ATOM 2051 C C . LEU A 1 251 ? -21.426 5.104 19.823 1.00 90.31 251 LEU A C 1
ATOM 2053 O O . LEU A 1 251 ? -22.448 4.420 19.835 1.00 90.31 251 LEU A O 1
ATOM 2057 N N . ASP A 1 252 ? -20.848 5.534 18.704 1.00 73.69 252 ASP A N 1
ATOM 2058 C CA . ASP A 1 252 ? -21.305 5.133 17.373 1.00 73.69 252 ASP A CA 1
ATOM 2059 C C . ASP A 1 252 ? -21.020 3.642 17.142 1.00 73.69 252 ASP A C 1
ATOM 2061 O O . ASP A 1 252 ? -21.843 2.920 16.584 1.00 73.69 252 ASP A O 1
ATOM 2065 N N . GLU A 1 253 ? -19.850 3.177 17.593 1.00 78.19 253 GLU A N 1
ATOM 2066 C CA . GLU A 1 253 ? -19.394 1.800 17.422 1.00 78.19 253 GLU A CA 1
ATOM 2067 C C . GLU A 1 253 ? -18.696 1.304 18.698 1.00 78.19 253 GLU A C 1
ATOM 2069 O O . GLU A 1 253 ? -17.887 2.006 19.314 1.00 78.19 253 GLU A O 1
ATOM 2074 N N . PHE A 1 254 ? -18.997 0.063 19.078 1.00 83.56 254 PHE A N 1
ATOM 2075 C CA . PHE A 1 254 ? -18.324 -0.664 20.151 1.00 83.56 254 PHE A CA 1
ATOM 2076 C C . PHE A 1 254 ? -18.132 -2.119 19.720 1.00 83.56 254 PHE A C 1
ATOM 2078 O O . PHE A 1 254 ? -19.108 -2.829 19.480 1.00 83.56 254 PHE A O 1
ATOM 2085 N N . MET A 1 255 ? -16.878 -2.553 19.623 1.00 70.81 255 MET A N 1
ATOM 2086 C CA . MET A 1 255 ? -16.494 -3.904 19.228 1.00 70.81 255 MET A CA 1
ATOM 2087 C C . MET A 1 255 ? -15.598 -4.518 20.297 1.00 70.81 255 MET A C 1
ATOM 2089 O O . MET A 1 255 ? -14.468 -4.073 20.489 1.00 70.81 255 MET A O 1
ATOM 2093 N N . ASP A 1 256 ? -16.085 -5.569 20.946 1.00 78.81 256 ASP A N 1
ATOM 2094 C CA . ASP A 1 256 ? -15.295 -6.400 21.849 1.00 78.81 256 ASP A CA 1
ATOM 2095 C C . ASP A 1 256 ? -14.806 -7.650 21.100 1.00 78.81 256 ASP A C 1
ATOM 2097 O O . ASP A 1 256 ? -15.506 -8.655 20.993 1.00 78.81 256 ASP A O 1
ATOM 2101 N N . GLY A 1 257 ? -13.636 -7.546 20.471 1.00 63.50 257 GLY A N 1
ATOM 2102 C CA . GLY A 1 257 ? -13.035 -8.617 19.681 1.00 63.50 257 GLY A CA 1
ATOM 2103 C C . GLY A 1 257 ? -12.175 -9.572 20.512 1.00 63.50 257 GLY A C 1
ATOM 2104 O O . GLY A 1 257 ? -11.896 -9.350 21.689 1.00 63.50 257 GLY A O 1
ATOM 2105 N N . VAL A 1 258 ? -11.691 -10.639 19.867 1.00 60.56 258 VAL A N 1
ATOM 2106 C CA . VAL A 1 258 ? -10.845 -11.659 20.519 1.00 60.56 258 VAL A CA 1
ATOM 2107 C C . VAL A 1 258 ? -9.533 -11.061 21.033 1.00 60.56 258 VAL A C 1
ATOM 2109 O O . VAL A 1 258 ? -9.154 -11.307 22.169 1.00 60.56 258 VAL A O 1
ATOM 2112 N N . SER A 1 259 ? -8.855 -10.249 20.220 1.00 63.00 259 SER A N 1
ATOM 2113 C CA . SER A 1 259 ? -7.565 -9.643 20.575 1.00 63.00 259 SER A CA 1
ATOM 2114 C C . SER A 1 259 ? -7.631 -8.139 20.805 1.00 63.00 259 SER A C 1
ATOM 2116 O O . SER A 1 259 ? -6.677 -7.567 21.316 1.00 63.00 259 SER A O 1
ATOM 2118 N N . ARG A 1 260 ? -8.716 -7.462 20.418 1.00 73.69 260 ARG A N 1
ATOM 2119 C CA . ARG A 1 260 ? -8.788 -5.997 20.457 1.00 73.69 260 ARG A CA 1
ATOM 2120 C C . ARG A 1 260 ? -10.163 -5.493 20.848 1.00 73.69 260 ARG A C 1
ATOM 2122 O O . ARG A 1 260 ? -11.165 -6.160 20.609 1.00 73.69 260 ARG A O 1
ATOM 2129 N N . VAL A 1 261 ? -10.185 -4.277 21.375 1.00 77.06 261 VAL A N 1
ATOM 2130 C CA . VAL A 1 261 ? -11.393 -3.523 21.693 1.00 77.06 261 VAL A CA 1
ATOM 2131 C C . VAL A 1 261 ? -11.406 -2.248 20.866 1.00 77.06 261 VAL A C 1
ATOM 2133 O O . VAL A 1 261 ? -10.544 -1.384 21.031 1.00 77.06 261 VAL A O 1
ATOM 2136 N N . GLY A 1 262 ? -12.395 -2.144 19.982 1.00 79.25 262 GLY A N 1
ATOM 2137 C CA . GLY A 1 262 ? -12.649 -0.971 19.155 1.00 79.25 262 GLY A CA 1
ATOM 2138 C C . GLY A 1 262 ? -13.767 -0.118 19.743 1.00 79.25 262 GLY A C 1
ATOM 2139 O O . GLY A 1 262 ? -14.845 -0.630 20.042 1.00 79.25 262 GLY A O 1
ATOM 2140 N N . VAL A 1 263 ? -13.531 1.183 19.887 1.00 84.69 263 VAL A N 1
ATOM 2141 C CA . VAL A 1 263 ? -14.539 2.148 20.344 1.00 84.69 263 VAL A CA 1
ATOM 2142 C C . VAL A 1 263 ? -14.475 3.385 19.465 1.00 84.69 263 VAL A C 1
ATOM 2144 O O . VAL A 1 263 ? -13.390 3.897 19.201 1.00 84.69 263 VAL A O 1
ATOM 2147 N N . LYS A 1 264 ? -15.626 3.894 19.034 1.00 86.00 264 LYS A N 1
ATOM 2148 C CA . LYS A 1 264 ? -15.731 5.147 18.284 1.00 86.00 264 LYS A CA 1
ATOM 2149 C C . LYS A 1 264 ? -16.997 5.882 18.683 1.00 86.00 264 LYS A C 1
ATOM 2151 O O . LYS A 1 264 ? -18.026 5.261 18.941 1.00 86.00 264 LYS A O 1
ATOM 2156 N N . GLY A 1 265 ? -16.917 7.201 18.736 1.00 88.81 265 GLY A N 1
ATOM 2157 C CA . GLY A 1 265 ? -18.031 8.016 19.181 1.00 88.81 265 GLY A CA 1
ATOM 2158 C C . GLY A 1 265 ? -17.719 9.499 19.186 1.00 88.81 265 GLY A C 1
ATOM 2159 O O . GLY A 1 265 ? -16.773 9.965 18.545 1.00 88.81 265 GLY A O 1
ATOM 2160 N N . TRP A 1 266 ? -18.515 10.233 19.951 1.00 94.38 266 TRP A N 1
ATOM 2161 C CA . TRP A 1 266 ? -18.254 11.620 20.308 1.00 94.38 266 TRP A CA 1
ATOM 2162 C C . TRP A 1 266 ? -18.433 11.831 21.808 1.00 94.38 266 TRP A C 1
ATOM 2164 O O . TRP A 1 266 ? -19.217 11.134 22.449 1.00 94.38 266 TRP A O 1
ATOM 2174 N N . VAL A 1 267 ? -17.699 12.791 22.364 1.00 95.38 267 VAL A N 1
ATOM 2175 C CA . VAL A 1 267 ? -17.828 13.266 23.745 1.00 95.38 267 VAL A CA 1
ATOM 2176 C C . VAL A 1 267 ? -17.742 14.787 23.760 1.00 95.38 267 VAL A C 1
ATOM 2178 O O . VAL A 1 267 ? -16.951 15.376 23.025 1.00 95.38 267 VAL A O 1
ATOM 2181 N N . ARG A 1 268 ? -18.557 15.442 24.584 1.00 92.81 268 ARG A N 1
ATOM 2182 C CA . ARG A 1 268 ? -18.563 16.898 24.746 1.00 92.81 268 ARG A CA 1
ATOM 2183 C C . ARG A 1 268 ? -18.597 17.292 26.211 1.00 92.81 268 ARG A C 1
ATOM 2185 O O . ARG A 1 268 ? -19.196 16.597 27.028 1.00 92.81 268 ARG A O 1
ATOM 2192 N N . LEU A 1 269 ? -18.030 18.455 26.504 1.00 92.62 269 LEU A N 1
ATOM 2193 C CA . LEU A 1 269 ? -18.314 19.194 27.729 1.00 92.62 269 LEU A CA 1
ATOM 2194 C C . LEU A 1 269 ? -19.675 19.889 27.578 1.00 92.62 269 LEU A C 1
ATOM 2196 O O . LEU A 1 269 ? -20.000 20.408 26.509 1.00 92.62 269 LEU A O 1
ATOM 2200 N N . LEU A 1 270 ? -20.492 19.905 28.633 1.00 91.44 270 LEU A N 1
ATOM 2201 C CA . LEU A 1 270 ? -21.820 20.532 28.573 1.00 91.44 270 LEU A CA 1
ATOM 2202 C C . LEU A 1 270 ? -21.742 22.059 28.387 1.00 91.44 270 LEU A C 1
ATOM 2204 O O . LEU A 1 270 ? -22.605 22.661 27.739 1.00 91.44 270 LEU A O 1
ATOM 2208 N N . GLU A 1 271 ? -20.695 22.679 28.931 1.00 89.94 271 GLU A N 1
ATOM 2209 C CA . GLU A 1 271 ? -20.536 24.136 29.005 1.00 89.94 271 GLU A CA 1
ATOM 2210 C C . GLU A 1 271 ? -19.237 24.651 28.361 1.00 89.94 271 GLU A C 1
ATOM 2212 O O . GLU A 1 271 ? -18.730 25.700 28.750 1.00 89.94 271 GLU A O 1
ATOM 2217 N N . ALA A 1 272 ? -18.689 23.933 27.375 1.00 88.44 272 ALA A N 1
ATOM 2218 C CA . ALA A 1 272 ? -17.514 24.383 26.632 1.00 88.44 272 ALA A CA 1
ATOM 2219 C C . ALA A 1 272 ? -17.455 23.797 25.213 1.00 88.44 272 ALA A C 1
ATOM 2221 O O . ALA A 1 272 ? -18.013 22.735 24.939 1.00 88.44 272 ALA A O 1
ATOM 2222 N N . ASP A 1 273 ? -16.721 24.470 24.323 1.00 88.56 273 ASP A N 1
ATOM 2223 C CA . ASP A 1 273 ? -16.279 23.888 23.053 1.00 88.56 273 ASP A CA 1
ATOM 2224 C C . ASP A 1 273 ? -15.257 22.756 23.275 1.00 88.56 273 ASP A C 1
ATOM 2226 O O . ASP A 1 273 ? -14.739 22.557 24.381 1.00 88.56 273 ASP A O 1
ATOM 2230 N N . MET A 1 274 ? -14.933 22.034 22.205 1.00 85.25 274 MET A N 1
ATOM 2231 C CA . MET A 1 274 ? -13.959 20.935 22.240 1.00 85.25 274 MET A CA 1
ATOM 2232 C C . MET A 1 274 ? -12.611 21.292 21.601 1.00 85.25 274 MET A C 1
ATOM 2234 O O . MET A 1 274 ? -11.780 20.413 21.371 1.00 85.25 274 MET A O 1
ATOM 2238 N N . LEU A 1 275 ? -12.354 22.569 21.306 1.00 80.12 275 LEU A N 1
ATOM 2239 C CA . LEU A 1 275 ? -11.062 22.992 20.777 1.00 80.12 275 LEU A CA 1
ATOM 2240 C C . LEU A 1 275 ? -9.976 22.805 21.848 1.00 80.12 275 LEU A C 1
ATOM 2242 O O . LEU A 1 275 ? -10.148 23.194 23.002 1.00 80.12 275 LEU A O 1
ATOM 2246 N N . ASN A 1 276 ? -8.845 22.207 21.460 1.00 78.56 276 ASN A N 1
ATOM 2247 C CA . ASN A 1 276 ? -7.723 21.867 22.350 1.00 78.56 276 ASN A CA 1
ATOM 2248 C C . ASN A 1 276 ? -8.080 20.910 23.509 1.00 78.56 276 ASN A C 1
ATOM 2250 O O . ASN A 1 276 ? -7.335 20.833 24.487 1.00 78.56 276 ASN A O 1
ATOM 2254 N N . ALA A 1 277 ? -9.201 20.191 23.420 1.00 81.81 277 ALA A N 1
ATOM 2255 C CA . ALA A 1 277 ? -9.530 19.127 24.357 1.00 81.81 277 ALA A CA 1
ATOM 2256 C C . ALA A 1 277 ? -8.827 17.818 23.958 1.00 81.81 277 ALA A C 1
ATOM 2258 O O . ALA A 1 277 ? -8.814 17.431 22.791 1.00 81.81 277 ALA A O 1
ATOM 2259 N N . GLU A 1 278 ? -8.264 17.121 24.941 1.00 86.75 278 GLU A N 1
ATOM 2260 C CA . GLU A 1 278 ? -7.694 15.783 24.794 1.00 86.75 278 GLU A CA 1
ATOM 2261 C C . GLU A 1 278 ? -8.713 14.753 25.292 1.00 86.75 278 GLU A C 1
ATOM 2263 O O . GLU A 1 278 ? -9.253 14.901 26.391 1.00 86.75 278 GLU A O 1
ATOM 2268 N N . VAL A 1 279 ? -8.965 13.700 24.511 1.00 90.31 279 VAL A N 1
ATOM 2269 C CA . VAL A 1 279 ? -9.905 12.631 24.875 1.00 90.31 279 VAL A CA 1
ATOM 2270 C C . VAL A 1 279 ? -9.147 11.330 25.120 1.00 90.31 279 VAL A C 1
ATOM 2272 O O . VAL A 1 279 ? -8.344 10.903 24.285 1.00 90.31 279 VAL A O 1
ATOM 2275 N N . TYR A 1 280 ? -9.440 10.676 26.242 1.00 92.38 280 TYR A N 1
ATOM 2276 C CA . TYR A 1 280 ? -8.864 9.390 26.626 1.00 92.38 280 TYR A CA 1
ATOM 2277 C C . TYR A 1 280 ? -9.959 8.358 26.899 1.00 92.38 280 TYR A C 1
ATOM 2279 O O . TYR A 1 280 ? -11.033 8.682 27.412 1.00 92.38 280 TYR A O 1
ATOM 2287 N N . LEU A 1 281 ? -9.658 7.095 26.604 1.00 91.81 281 LEU A N 1
ATOM 2288 C CA . LEU A 1 281 ? -10.469 5.951 26.997 1.00 91.81 281 LEU A CA 1
ATOM 2289 C C . LEU A 1 281 ? -9.957 5.419 28.341 1.00 91.81 281 LEU A C 1
ATOM 2291 O O . LEU A 1 281 ? -8.824 4.944 28.431 1.00 91.81 281 LEU A O 1
ATOM 2295 N N . ALA A 1 282 ? -10.782 5.502 29.380 1.00 92.25 282 ALA A N 1
ATOM 2296 C CA . ALA A 1 282 ? -10.477 4.991 30.711 1.00 92.25 282 ALA A CA 1
ATOM 2297 C C . ALA A 1 282 ? -10.933 3.538 30.871 1.00 92.25 282 ALA A C 1
ATOM 2299 O O . ALA A 1 282 ? -12.058 3.187 30.524 1.00 92.25 282 ALA A O 1
ATOM 2300 N N . TRP A 1 283 ? -10.077 2.715 31.461 1.00 91.00 283 TRP A N 1
ATOM 2301 C CA . TRP A 1 283 ? -10.346 1.334 31.839 1.00 91.00 283 TRP A CA 1
ATOM 2302 C C . TRP A 1 283 ? -10.373 1.249 33.356 1.00 91.00 283 TRP A C 1
ATOM 2304 O O . TRP A 1 283 ? -9.332 1.322 34.013 1.00 91.00 283 TRP A O 1
ATOM 2314 N N . VAL A 1 284 ? -11.578 1.146 33.908 1.00 90.62 284 VAL A N 1
ATOM 2315 C CA . VAL A 1 284 ? -11.827 1.172 35.350 1.00 90.62 284 VAL A CA 1
ATOM 2316 C C . VAL A 1 284 ? -12.023 -0.257 35.851 1.00 90.62 284 VAL A C 1
ATOM 2318 O O . VAL A 1 284 ? -13.021 -0.876 35.489 1.00 90.62 284 VAL A O 1
ATOM 2321 N N . PRO A 1 285 ? -11.112 -0.812 36.663 1.00 88.75 285 PRO A N 1
ATOM 2322 C CA . PRO A 1 285 ? -11.265 -2.163 37.204 1.00 88.75 285 PRO A CA 1
ATOM 2323 C C . PRO A 1 285 ? -12.533 -2.288 38.064 1.00 88.75 285 PRO A C 1
ATOM 2325 O O . PRO A 1 285 ? -12.789 -1.429 38.905 1.00 88.75 285 PRO A O 1
ATOM 2328 N N . LEU A 1 286 ? -13.314 -3.361 37.884 1.00 83.56 286 LEU A N 1
ATOM 2329 C CA . LEU A 1 286 ? -14.512 -3.630 38.699 1.00 83.56 286 LEU A CA 1
ATOM 2330 C C . LEU A 1 286 ? -14.193 -4.289 40.052 1.00 83.56 286 LEU A C 1
ATOM 2332 O O . LEU A 1 286 ? -14.965 -4.141 40.997 1.00 83.56 286 LEU A O 1
ATOM 2336 N N . ALA A 1 287 ? -13.073 -5.011 40.158 1.00 69.38 287 ALA A N 1
ATOM 2337 C CA . ALA A 1 287 ? -12.653 -5.697 41.378 1.00 69.38 287 ALA A CA 1
ATOM 2338 C C . ALA A 1 287 ? -11.262 -5.220 41.836 1.00 69.38 287 ALA A C 1
ATOM 2340 O O . ALA A 1 287 ? -10.278 -5.363 41.113 1.00 69.38 287 ALA A O 1
ATOM 2341 N N . GLY A 1 288 ? -11.181 -4.693 43.064 1.00 56.34 288 GLY A N 1
ATOM 2342 C CA . GLY A 1 288 ? -9.930 -4.299 43.728 1.00 56.34 288 GLY A CA 1
ATOM 2343 C C . GLY A 1 288 ? -9.484 -2.847 43.500 1.00 56.34 288 GLY A C 1
ATOM 2344 O O . GLY A 1 288 ? -10.028 -2.119 42.676 1.00 56.34 288 GLY A O 1
ATOM 2345 N N . SER A 1 289 ? -8.457 -2.421 44.247 1.00 54.47 289 SER A N 1
ATOM 2346 C CA . SER A 1 289 ? -7.808 -1.096 44.183 1.00 54.47 289 SER A CA 1
ATOM 2347 C C . SER A 1 289 ? -6.917 -0.923 42.941 1.00 54.47 289 SER A C 1
ATOM 2349 O O . SER A 1 289 ? -5.795 -0.417 43.031 1.00 54.47 289 SER A O 1
ATOM 2351 N N . GLY A 1 290 ? -7.363 -1.429 41.791 1.00 63.59 290 GLY A N 1
ATOM 2352 C CA . GLY A 1 290 ? -6.614 -1.340 40.546 1.00 63.59 290 GLY A CA 1
ATOM 2353 C C . GLY A 1 290 ? -6.555 0.105 40.046 1.00 63.59 290 GLY A C 1
ATOM 2354 O O . GLY A 1 290 ? -7.514 0.865 40.179 1.00 63.59 290 GLY A O 1
ATOM 2355 N N . LYS A 1 291 ? -5.412 0.499 39.479 1.00 78.50 291 LYS A N 1
ATOM 2356 C CA . LYS A 1 291 ? -5.254 1.824 38.869 1.00 78.50 291 LYS A CA 1
ATOM 2357 C C . LYS A 1 291 ? -6.132 1.922 37.622 1.00 78.50 291 LYS A C 1
ATOM 2359 O O . LYS A 1 291 ? -6.157 0.992 36.820 1.00 78.50 291 LYS A O 1
ATOM 2364 N N . VAL A 1 292 ? -6.803 3.060 37.445 1.00 86.69 292 VAL A N 1
ATOM 2365 C CA . VAL A 1 292 ? -7.500 3.362 36.191 1.00 86.69 292 VAL A CA 1
ATOM 2366 C C . VAL A 1 292 ? -6.460 3.607 35.105 1.00 86.69 292 VAL A C 1
ATOM 2368 O O . VAL A 1 292 ? -5.590 4.467 35.256 1.00 86.69 292 VAL A O 1
ATOM 2371 N N . LEU A 1 293 ? -6.555 2.849 34.018 1.00 87.88 293 LEU A N 1
ATOM 2372 C CA . LEU A 1 293 ? -5.665 2.983 32.868 1.00 87.88 293 LEU A CA 1
ATOM 2373 C C . LEU A 1 293 ? -6.326 3.902 31.846 1.00 87.88 293 LEU A C 1
ATOM 2375 O O . LEU A 1 293 ? -7.464 3.657 31.455 1.00 87.88 293 LEU A O 1
ATOM 2379 N N . CYS A 1 294 ? -5.644 4.966 31.428 1.00 89.00 294 CYS A N 1
ATOM 2380 C CA . CYS A 1 294 ? -6.156 5.882 30.412 1.00 89.00 294 CYS A CA 1
ATOM 2381 C C . CYS A 1 294 ? -5.338 5.741 29.130 1.00 89.00 294 CYS A C 1
ATOM 2383 O O . CYS A 1 294 ? -4.111 5.824 29.165 1.00 89.00 294 CYS A O 1
ATOM 2385 N N . PHE A 1 295 ? -6.021 5.554 28.007 1.00 85.81 295 PHE A N 1
ATOM 2386 C CA . PHE A 1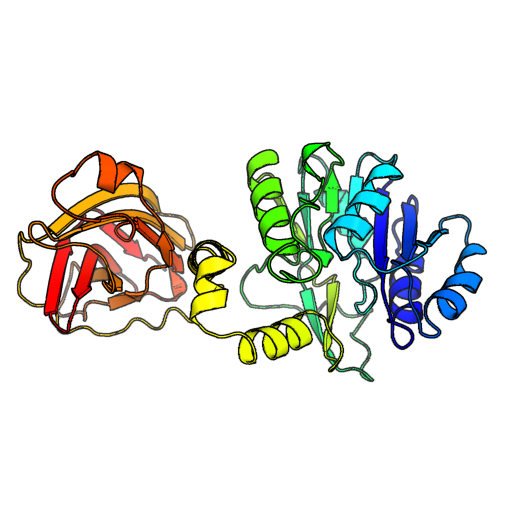 295 ? -5.407 5.420 26.689 1.00 85.81 295 PHE A CA 1
ATOM 2387 C C . PHE A 1 295 ? -5.774 6.618 25.827 1.00 85.81 295 PHE A C 1
ATOM 2389 O O . PHE A 1 295 ? -6.944 7.001 25.775 1.00 85.81 295 PHE A O 1
ATOM 2396 N N . GLU A 1 296 ? -4.789 7.209 25.154 1.00 82.8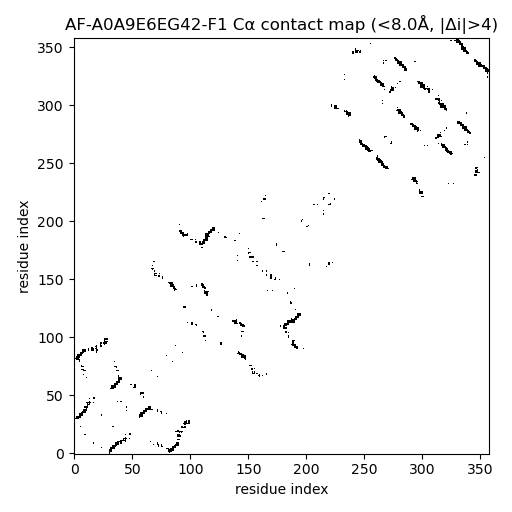1 296 GLU A N 1
ATOM 2397 C CA . GLU A 1 296 ? -5.043 8.281 24.191 1.00 82.81 296 GLU A CA 1
ATOM 2398 C C . GLU A 1 296 ? -5.980 7.798 23.084 1.00 82.81 296 GLU A C 1
ATOM 2400 O O . GLU A 1 296 ? -5.852 6.687 22.565 1.00 82.81 296 GLU A O 1
ATOM 2405 N N . THR A 1 297 ? -6.931 8.651 22.713 1.00 83.12 297 THR A N 1
ATOM 2406 C CA . THR A 1 297 ? -7.796 8.396 21.564 1.00 83.12 297 THR A CA 1
ATOM 2407 C C . THR A 1 297 ? -7.328 9.171 20.340 1.00 83.12 297 THR A C 1
ATOM 2409 O O . THR A 1 297 ? -6.577 10.142 20.401 1.00 83.12 297 THR A O 1
ATOM 2412 N N . THR A 1 298 ? -7.784 8.703 19.192 1.00 76.50 298 THR A N 1
ATOM 2413 C CA . THR A 1 298 ? -7.580 9.299 17.878 1.00 76.50 298 THR A CA 1
ATOM 2414 C C . THR A 1 298 ? -8.739 10.265 17.610 1.00 76.50 298 THR A C 1
ATOM 2416 O O . THR A 1 298 ? -9.897 9.849 17.652 1.00 76.50 298 THR A O 1
ATOM 2419 N N . ALA A 1 299 ? -8.448 11.553 17.407 1.00 72.44 299 ALA A N 1
ATOM 2420 C CA . ALA A 1 299 ? -9.467 12.599 17.287 1.00 72.44 299 ALA A CA 1
ATOM 2421 C C . ALA A 1 299 ? -10.148 12.591 15.908 1.00 72.44 299 ALA A C 1
ATOM 2423 O O . ALA A 1 299 ? -9.489 12.593 14.872 1.00 72.44 299 ALA A O 1
ATOM 2424 N N . ASN A 1 300 ? -11.478 12.661 15.887 1.00 71.19 300 ASN A N 1
ATOM 2425 C CA . ASN A 1 300 ? -12.281 12.668 14.665 1.00 71.19 300 ASN A CA 1
ATOM 2426 C C . ASN A 1 300 ? -13.131 13.937 14.577 1.00 71.19 300 ASN A C 1
ATOM 2428 O O . ASN A 1 300 ? -13.744 14.349 15.560 1.00 71.19 300 ASN A O 1
ATOM 2432 N N . LEU A 1 301 ? -13.227 14.522 13.379 1.00 70.38 301 LEU A N 1
ATOM 2433 C CA . LEU A 1 301 ? -14.111 15.666 13.168 1.00 70.38 301 LEU A CA 1
ATOM 2434 C C . LEU A 1 301 ? -15.589 15.250 13.168 1.00 70.38 301 LEU A C 1
ATOM 2436 O O . LEU A 1 301 ? -15.952 14.270 12.515 1.00 70.38 301 LEU A O 1
ATOM 2440 N N . ARG A 1 302 ? -16.429 16.024 13.863 1.00 75.56 302 ARG A N 1
ATOM 2441 C CA . ARG A 1 302 ? -17.876 15.805 14.029 1.00 75.56 302 ARG A CA 1
ATOM 2442 C C . ARG A 1 302 ? -18.713 17.058 13.744 1.00 75.56 302 ARG A C 1
ATOM 2444 O O . ARG A 1 302 ? -19.353 17.597 14.648 1.00 75.56 302 ARG A O 1
ATOM 2451 N N . PRO A 1 303 ? -18.735 17.534 12.485 1.00 71.50 303 PRO A N 1
ATOM 2452 C CA . PRO A 1 303 ? -19.585 18.660 12.094 1.00 71.50 303 PRO A CA 1
ATOM 2453 C C . PRO A 1 303 ? -21.077 18.384 12.306 1.00 71.50 303 PRO A C 1
ATOM 2455 O O . PRO A 1 303 ? -21.842 19.305 12.572 1.00 71.50 303 PRO A O 1
ATOM 2458 N N . ASP A 1 304 ? -21.486 17.118 12.247 1.00 74.00 304 ASP A N 1
ATOM 2459 C CA . ASP A 1 304 ? -22.836 16.664 12.572 1.00 74.00 304 ASP A CA 1
ATOM 2460 C C . ASP A 1 304 ? -23.199 16.901 14.049 1.00 74.00 304 ASP A C 1
ATOM 2462 O O . ASP A 1 304 ? -24.308 17.341 14.346 1.00 74.00 304 ASP A O 1
ATOM 2466 N N . VAL A 1 305 ? -22.254 16.690 14.972 1.00 79.56 305 VAL A N 1
ATOM 2467 C CA . VAL A 1 305 ? -22.457 16.928 16.412 1.00 79.56 305 VAL A CA 1
ATOM 2468 C C . VAL A 1 305 ? -22.536 18.426 16.699 1.00 79.56 305 VAL A C 1
ATOM 2470 O O . VAL A 1 305 ? -23.433 18.861 17.421 1.00 79.56 305 VAL A O 1
ATOM 2473 N N . SER A 1 306 ? -21.668 19.235 16.083 1.00 80.69 306 SER A N 1
ATOM 2474 C CA . SER A 1 306 ? -21.750 20.704 16.166 1.00 80.69 306 SER A CA 1
ATOM 2475 C C . SER A 1 306 ? -23.073 21.243 15.632 1.00 80.69 306 SER A C 1
ATOM 2477 O O . SER A 1 306 ? -23.669 22.132 16.234 1.00 80.69 306 SER A O 1
ATOM 2479 N N . ALA A 1 307 ? -23.562 20.692 14.517 1.00 82.19 307 ALA A N 1
ATOM 2480 C CA . ALA A 1 307 ? -24.843 21.085 13.940 1.00 82.19 307 ALA A CA 1
ATOM 2481 C C . ALA A 1 307 ? -26.026 20.730 14.856 1.00 82.19 307 ALA A C 1
ATOM 2483 O O . ALA A 1 307 ? -27.015 21.460 14.890 1.00 82.19 307 ALA A O 1
ATOM 2484 N N . HIS A 1 308 ? -25.927 19.632 15.611 1.00 87.31 308 HIS A N 1
ATOM 2485 C CA . HIS A 1 308 ? -26.949 19.231 16.575 1.00 87.31 308 HIS A CA 1
ATOM 2486 C C . HIS A 1 308 ? -26.935 20.105 17.842 1.00 87.31 308 HIS A C 1
ATOM 2488 O O . HIS A 1 308 ? -27.985 20.531 18.322 1.00 87.31 308 HIS A O 1
ATOM 2494 N N . PHE A 1 309 ? -25.750 20.416 18.374 1.00 85.56 309 PHE A N 1
ATOM 2495 C CA . PHE A 1 309 ? -25.574 21.208 19.593 1.00 85.56 309 PHE A CA 1
ATOM 2496 C C . PHE A 1 309 ? -25.073 22.626 19.275 1.00 85.56 309 PHE A C 1
ATOM 2498 O O . PHE A 1 309 ? -23.928 22.981 19.537 1.00 85.56 309 PHE A O 1
ATOM 2505 N N . VAL A 1 310 ? -25.979 23.467 18.777 1.00 79.12 310 VAL A N 1
ATOM 2506 C CA . VAL A 1 310 ? -25.703 24.785 18.159 1.00 79.12 310 VAL A CA 1
ATOM 2507 C C . VAL A 1 310 ? -24.971 25.805 19.061 1.00 79.12 310 VAL A C 1
ATOM 2509 O O . VAL A 1 310 ? -24.493 26.828 18.579 1.00 79.12 310 VAL A O 1
ATOM 2512 N N . LYS A 1 311 ? -24.870 25.570 20.377 1.00 82.50 311 LYS A N 1
ATOM 2513 C CA . LYS A 1 311 ? -24.280 26.530 21.329 1.00 82.50 311 LYS A CA 1
ATOM 2514 C C . LYS A 1 311 ? -22.745 26.580 21.293 1.00 82.50 311 LYS A C 1
ATOM 2516 O O . LYS A 1 311 ? -22.186 27.630 21.598 1.00 82.50 311 LYS A O 1
ATOM 2521 N N . TRP A 1 312 ? -22.070 25.480 20.960 1.00 82.06 312 TRP A N 1
ATOM 2522 C CA . TRP A 1 312 ? -20.611 25.350 21.081 1.00 82.06 312 TRP A CA 1
ATOM 2523 C C . TRP A 1 312 ? -19.999 24.723 19.824 1.00 82.06 312 TRP A C 1
ATOM 2525 O O . TRP A 1 312 ? -20.652 23.925 19.156 1.00 82.06 312 TRP A O 1
ATOM 2535 N N . ASP A 1 313 ? -18.733 25.035 19.518 1.00 79.81 313 ASP A N 1
ATOM 2536 C CA . ASP A 1 313 ? -17.996 24.324 18.464 1.00 79.81 313 ASP A CA 1
ATOM 2537 C C . ASP A 1 313 ? -17.562 22.942 18.973 1.00 79.81 313 ASP A C 1
ATOM 2539 O O . ASP A 1 313 ? -16.642 22.796 19.786 1.00 79.81 313 ASP A O 1
ATOM 2543 N N . LEU A 1 314 ? -18.253 21.913 18.491 1.00 86.38 314 LEU A N 1
ATOM 2544 C CA . LEU A 1 314 ? -18.023 20.521 18.853 1.00 86.38 314 LEU A CA 1
ATOM 2545 C C . LEU A 1 314 ? -17.377 19.735 17.714 1.00 86.38 314 LEU A C 1
ATOM 2547 O O . LEU A 1 314 ? -17.404 18.504 17.728 1.00 86.38 314 LEU A O 1
ATOM 2551 N N . ASN A 1 315 ? -16.746 20.405 16.745 1.00 69.62 315 ASN A N 1
ATOM 2552 C CA . ASN A 1 315 ? -16.144 19.713 15.613 1.00 69.62 315 ASN A CA 1
ATOM 2553 C C . ASN A 1 315 ? -15.050 18.757 16.085 1.00 69.62 315 ASN A C 1
ATOM 2555 O O . ASN A 1 315 ? -14.869 17.710 15.486 1.00 69.62 315 ASN A O 1
ATOM 2559 N N . ASN A 1 316 ? -14.379 19.064 17.194 1.00 78.12 316 ASN A N 1
ATOM 2560 C CA . ASN A 1 316 ? -13.332 18.236 17.792 1.00 78.12 316 ASN A CA 1
ATOM 2561 C C . ASN A 1 316 ? -13.856 17.261 18.871 1.00 78.12 316 ASN A C 1
ATOM 2563 O O . ASN A 1 316 ? -13.079 16.771 19.682 1.00 78.12 316 ASN A O 1
ATOM 2567 N N . SER A 1 317 ? -15.167 16.993 18.917 1.00 86.06 317 SER A N 1
ATOM 2568 C CA . SER A 1 317 ? -15.776 16.077 19.901 1.00 86.06 317 SER A CA 1
ATOM 2569 C C . SER A 1 317 ? -15.590 14.592 19.576 1.00 86.06 317 SER A C 1
ATOM 2571 O O . SER A 1 317 ? -15.798 13.742 20.442 1.00 86.06 317 SER A O 1
ATOM 2573 N N . GLY A 1 318 ? -15.247 14.247 18.332 1.00 84.00 318 GLY A N 1
ATOM 2574 C CA . GLY A 1 318 ? -15.152 12.858 17.902 1.00 84.00 318 GLY A CA 1
ATOM 2575 C C . GLY A 1 318 ? -13.888 12.170 18.394 1.00 84.00 318 GLY A C 1
ATOM 2576 O O . GLY A 1 318 ? -12.807 12.756 18.413 1.00 84.00 318 GLY A O 1
ATOM 2577 N N . PHE A 1 319 ? -14.011 10.885 18.706 1.00 86.38 319 PHE A N 1
ATOM 2578 C CA . PHE A 1 319 ? -12.887 10.053 19.112 1.00 86.38 319 PHE A CA 1
ATOM 2579 C C . PHE A 1 319 ? -12.997 8.637 18.538 1.00 86.38 319 PHE A C 1
ATOM 2581 O O . PHE A 1 319 ? -14.081 8.156 18.199 1.00 86.38 319 PHE A O 1
ATOM 2588 N N . SER A 1 320 ? -11.860 7.958 18.438 1.00 79.75 320 SER A N 1
ATOM 2589 C CA . SER A 1 320 ? -11.776 6.518 18.196 1.00 79.75 320 SER A CA 1
ATOM 2590 C C . SER A 1 320 ? -10.578 5.906 18.912 1.00 79.75 320 SER A C 1
ATOM 2592 O O . SER A 1 320 ? -9.529 6.533 19.024 1.00 79.75 320 SER A O 1
ATOM 2594 N N . ALA A 1 321 ? -10.716 4.670 19.374 1.00 79.56 321 ALA A N 1
ATOM 2595 C CA . ALA A 1 321 ? -9.664 3.908 20.030 1.00 79.56 321 ALA A CA 1
ATOM 2596 C C . ALA A 1 321 ? -9.710 2.445 19.580 1.00 79.56 321 ALA A C 1
ATOM 2598 O O . ALA A 1 321 ? -10.787 1.888 19.368 1.00 79.56 321 ALA A O 1
ATOM 2599 N N . ASN A 1 322 ? -8.537 1.826 19.452 1.00 76.88 322 ASN A N 1
ATOM 2600 C CA . ASN A 1 322 ? -8.397 0.406 19.149 1.00 76.88 322 ASN A CA 1
ATOM 2601 C C . ASN A 1 322 ? -7.312 -0.211 20.044 1.00 76.88 322 ASN A C 1
ATOM 2603 O O . ASN A 1 322 ? -6.126 -0.205 19.702 1.00 76.88 322 ASN A O 1
ATOM 2607 N N . ILE A 1 323 ? -7.731 -0.708 21.206 1.00 76.31 323 ILE A N 1
ATOM 2608 C CA . ILE A 1 323 ? -6.844 -1.176 22.277 1.00 76.31 323 ILE A CA 1
ATOM 2609 C C . ILE A 1 323 ? -6.592 -2.672 22.124 1.00 76.31 323 ILE A C 1
ATOM 2611 O O . ILE A 1 323 ? -7.529 -3.438 21.897 1.00 76.31 323 ILE A O 1
ATOM 2615 N N . ASN A 1 324 ? -5.337 -3.098 22.238 1.00 69.94 324 ASN A N 1
ATOM 2616 C CA . ASN A 1 324 ? -4.988 -4.511 22.224 1.00 69.94 324 ASN A CA 1
ATOM 2617 C C . ASN A 1 324 ? -5.229 -5.109 23.616 1.00 69.94 324 ASN A C 1
ATOM 2619 O O . ASN A 1 324 ? -4.777 -4.560 24.618 1.00 69.94 324 ASN A O 1
ATOM 2623 N N . LYS A 1 325 ? -5.943 -6.235 23.687 1.00 76.75 325 LYS A N 1
ATOM 2624 C CA . LYS A 1 325 ? -6.251 -6.906 24.957 1.00 76.75 325 LYS A CA 1
ATOM 2625 C C . LYS A 1 325 ? -4.992 -7.394 25.673 1.00 76.75 325 LYS A C 1
ATOM 2627 O O . LYS A 1 325 ? -4.991 -7.447 26.894 1.00 76.75 325 LYS A O 1
ATOM 2632 N N . THR A 1 326 ? -3.910 -7.663 24.937 1.00 73.81 326 THR A N 1
ATOM 2633 C CA . THR A 1 326 ? -2.610 -8.036 25.522 1.00 73.81 326 THR A CA 1
ATOM 2634 C C . THR A 1 326 ? -1.926 -6.896 26.273 1.00 73.81 326 THR A C 1
ATOM 2636 O O . THR A 1 326 ? -1.037 -7.156 27.077 1.00 73.81 326 THR A O 1
ATOM 2639 N N . ASP A 1 327 ? -2.317 -5.644 26.018 1.00 71.56 327 ASP A N 1
ATOM 2640 C CA . ASP A 1 327 ? -1.748 -4.471 26.694 1.00 71.56 327 ASP A CA 1
ATOM 2641 C C . ASP A 1 327 ? -2.436 -4.215 28.048 1.00 71.56 327 ASP A C 1
ATOM 2643 O O . ASP A 1 327 ? -2.082 -3.288 28.778 1.00 71.56 327 ASP A O 1
ATOM 2647 N N . LEU A 1 328 ? -3.449 -5.018 28.385 1.00 77.06 328 LEU A N 1
ATOM 2648 C CA . LEU A 1 328 ? -4.298 -4.838 29.551 1.00 77.06 328 LEU A CA 1
ATOM 2649 C C . LEU A 1 328 ? -4.076 -5.963 30.562 1.00 77.06 328 LEU A C 1
ATOM 2651 O O . LEU A 1 328 ? -3.894 -7.120 30.180 1.00 77.06 328 LEU A O 1
ATOM 2655 N N . PRO A 1 329 ? -4.116 -5.651 31.867 1.00 81.00 329 PRO A N 1
ATOM 2656 C CA . PRO A 1 329 ? -4.073 -6.686 32.880 1.00 81.00 329 PRO A CA 1
ATOM 2657 C C . PRO A 1 329 ? -5.346 -7.536 32.832 1.00 81.00 329 PRO A C 1
ATOM 2659 O O . PRO A 1 329 ? -6.418 -7.058 32.460 1.00 81.00 329 PRO A O 1
ATOM 2662 N N . ARG A 1 330 ? -5.237 -8.797 33.260 1.00 85.31 330 ARG A N 1
ATOM 2663 C CA . ARG A 1 330 ? -6.397 -9.686 33.407 1.00 85.31 330 ARG A CA 1
ATOM 2664 C C . ARG A 1 330 ? -7.408 -9.088 34.380 1.00 85.31 330 ARG A C 1
ATOM 2666 O O . ARG A 1 330 ? -7.029 -8.518 35.405 1.00 85.31 330 ARG A O 1
ATOM 2673 N N . GLY A 1 331 ? -8.687 -9.268 34.074 1.00 87.88 331 GLY A N 1
ATOM 2674 C CA . GLY A 1 331 ? -9.789 -8.829 34.923 1.00 87.88 331 GLY A CA 1
ATOM 2675 C C . GLY A 1 331 ? -10.952 -8.236 34.137 1.00 87.88 331 GLY A C 1
ATOM 2676 O O . GLY A 1 331 ? -10.967 -8.235 32.905 1.00 87.88 331 GLY A O 1
ATOM 2677 N N . THR A 1 332 ? -11.937 -7.726 34.872 1.00 89.75 332 THR A N 1
ATOM 2678 C CA . THR A 1 332 ? -13.116 -7.073 34.300 1.00 89.75 332 THR A CA 1
ATOM 2679 C C . THR A 1 332 ? -13.022 -5.567 34.493 1.00 89.75 332 THR A C 1
ATOM 2681 O O . THR A 1 332 ? -12.795 -5.085 35.607 1.00 89.75 332 THR A O 1
ATOM 2684 N N . PHE A 1 333 ? -13.230 -4.822 33.415 1.00 90.69 333 PHE A N 1
ATOM 2685 C CA . PHE A 1 333 ? -13.116 -3.371 33.385 1.00 90.69 333 PHE A CA 1
ATOM 2686 C C . PHE A 1 333 ? -14.407 -2.744 32.889 1.00 90.69 333 PHE A C 1
ATOM 2688 O O . PHE A 1 333 ? -15.058 -3.260 31.984 1.00 90.69 333 PHE A O 1
ATOM 2695 N N . GLN A 1 334 ? -14.748 -1.592 33.446 1.00 92.75 334 GLN A N 1
ATOM 2696 C CA . GLN A 1 334 ? -15.750 -0.699 32.900 1.00 92.75 334 GLN A CA 1
ATOM 2697 C C . GLN A 1 334 ? -15.061 0.401 32.094 1.00 92.75 334 GLN A C 1
ATOM 2699 O O . GLN A 1 334 ? -14.104 1.022 32.559 1.00 92.75 334 GLN A O 1
ATOM 2704 N N . LEU A 1 335 ? -15.556 0.656 30.887 1.00 93.25 335 LEU A N 1
ATOM 2705 C CA . LEU A 1 335 ? -15.037 1.729 30.051 1.00 93.25 335 LEU A CA 1
ATOM 2706 C C . LEU A 1 335 ? -15.581 3.086 30.494 1.00 93.25 335 LEU A C 1
ATOM 2708 O O . LEU A 1 335 ? -16.788 3.241 30.706 1.00 93.25 335 LEU A O 1
ATOM 2712 N N . GLY A 1 336 ? -14.709 4.085 30.536 1.00 93.75 336 GLY A N 1
ATOM 2713 C CA . GLY A 1 336 ? -15.042 5.494 30.705 1.00 93.75 336 GLY A CA 1
ATOM 2714 C C . GLY A 1 336 ? -14.423 6.366 29.617 1.00 93.75 336 GLY A C 1
ATOM 2715 O O . GLY A 1 336 ? -13.502 5.953 28.920 1.00 93.75 336 GLY A O 1
ATOM 2716 N N . LEU A 1 337 ? -14.930 7.585 29.483 1.00 95.12 337 LEU A N 1
ATOM 2717 C CA . LEU A 1 337 ? -14.369 8.628 28.633 1.00 95.12 337 LEU A CA 1
ATOM 2718 C C . LEU A 1 337 ? -13.878 9.760 29.518 1.00 95.12 337 LEU A C 1
ATOM 2720 O O . LEU A 1 337 ? -14.605 10.213 30.402 1.00 95.12 337 LEU A O 1
ATOM 2724 N N . VAL A 1 338 ? -12.649 10.195 29.276 1.00 94.50 338 VAL A N 1
ATOM 2725 C CA . VAL A 1 338 ? -11.993 11.287 29.994 1.00 94.50 338 VAL A CA 1
ATOM 2726 C C . VAL A 1 338 ? -11.732 12.405 29.002 1.00 94.50 338 VAL A C 1
ATOM 2728 O O . VAL A 1 338 ? -11.175 12.162 27.934 1.00 94.50 338 VAL A O 1
ATOM 2731 N N . VAL A 1 339 ? -12.096 13.626 29.367 1.00 93.88 339 VAL A N 1
ATOM 2732 C CA . VAL A 1 339 ? -11.781 14.844 28.628 1.00 93.88 339 VAL A CA 1
ATOM 2733 C C . VAL A 1 339 ? -10.860 15.695 29.487 1.00 93.88 339 VAL A C 1
ATOM 2735 O O . VAL A 1 339 ? -11.197 16.046 30.618 1.00 93.88 339 VAL A O 1
ATOM 2738 N N . LYS A 1 340 ? -9.693 16.042 28.947 1.00 90.44 340 LYS A N 1
ATOM 2739 C CA . LYS A 1 340 ? -8.760 16.984 29.559 1.00 90.44 340 LYS A CA 1
ATOM 2740 C C . LYS A 1 340 ? -8.698 18.250 28.715 1.00 90.44 340 LYS A C 1
ATOM 2742 O O . LYS A 1 340 ? -8.299 18.204 27.556 1.00 90.44 340 LYS A O 1
ATOM 2747 N N . LYS A 1 341 ? -9.080 19.386 29.294 1.00 85.75 341 LYS A N 1
ATOM 2748 C CA . LYS A 1 341 ? -9.058 20.699 28.634 1.00 85.75 341 LYS A CA 1
ATOM 2749 C C . LYS A 1 341 ? -8.467 21.730 29.587 1.00 85.75 341 LYS A C 1
AT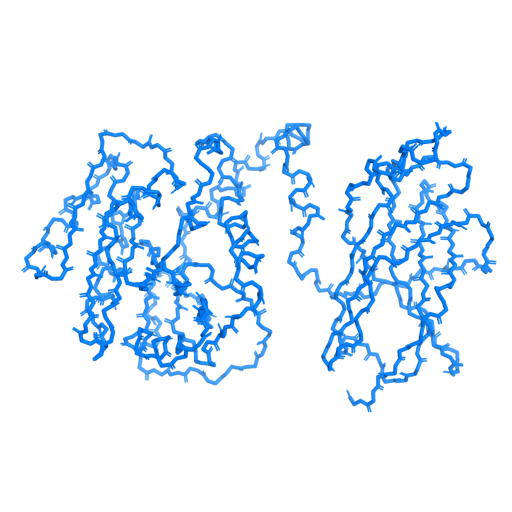OM 2751 O O . LYS A 1 341 ? -8.894 21.821 30.733 1.00 85.75 341 LYS A O 1
ATOM 2756 N N . GLU A 1 342 ? -7.453 22.471 29.133 1.00 85.94 342 GLU A N 1
ATOM 2757 C CA . GLU A 1 342 ? -6.802 23.542 29.916 1.00 85.94 342 GLU A CA 1
ATOM 2758 C C . GLU A 1 342 ? -6.351 23.095 31.324 1.00 85.94 342 GLU A C 1
ATOM 2760 O O . GLU A 1 342 ? -6.451 23.825 32.308 1.00 85.94 342 GLU A O 1
ATOM 2765 N N . GLY A 1 343 ? -5.882 21.849 31.441 1.00 81.88 343 GLY A N 1
ATOM 2766 C CA . GLY A 1 343 ? -5.436 21.264 32.710 1.00 81.88 343 GLY A CA 1
ATOM 2767 C C . GLY A 1 343 ? -6.554 20.766 33.636 1.00 81.88 343 GLY A C 1
ATOM 2768 O O . GLY A 1 343 ? -6.247 20.135 34.645 1.00 81.88 343 GLY A O 1
ATOM 2769 N N . LYS A 1 344 ? -7.832 20.979 33.297 1.00 87.75 344 LYS A N 1
ATOM 2770 C CA . LYS A 1 344 ? -8.982 20.387 33.998 1.00 87.75 344 LYS A CA 1
ATOM 2771 C C . LYS A 1 344 ? -9.339 19.037 33.388 1.00 87.75 344 LYS A C 1
ATOM 2773 O O . LYS A 1 344 ? -9.223 18.861 32.177 1.00 87.75 344 LYS A O 1
ATOM 2778 N N . ILE A 1 345 ? -9.765 18.101 34.232 1.00 91.44 345 ILE A N 1
ATOM 2779 C CA . ILE A 1 345 ? -10.161 16.747 33.839 1.00 91.44 345 ILE A CA 1
ATOM 2780 C C . ILE A 1 345 ? -11.617 16.530 34.244 1.00 91.44 345 ILE A C 1
ATOM 2782 O O . ILE A 1 345 ? -11.946 16.636 35.422 1.00 91.44 345 ILE A O 1
ATOM 2786 N N . ASP A 1 346 ? -12.449 16.167 33.275 1.00 93.31 346 ASP A N 1
ATOM 2787 C CA . ASP A 1 346 ? -13.806 15.664 33.471 1.00 93.31 346 ASP A CA 1
ATOM 2788 C C . ASP A 1 346 ? -13.892 14.257 32.881 1.00 93.31 346 ASP A C 1
ATOM 2790 O O . ASP A 1 346 ? -13.233 13.949 31.888 1.00 93.31 346 ASP A O 1
ATOM 2794 N N . TRP A 1 347 ? -14.683 13.372 33.483 1.00 94.31 347 TRP A N 1
ATOM 2795 C CA . TRP A 1 347 ? -14.832 12.014 32.966 1.00 94.31 347 TRP A CA 1
ATOM 2796 C C . TRP A 1 347 ? -16.144 11.354 33.389 1.00 94.31 347 TRP A C 1
ATOM 2798 O O . TRP A 1 347 ? -16.739 11.721 34.406 1.00 94.31 347 TRP A O 1
ATOM 2808 N N . GLN A 1 348 ? -16.582 10.370 32.599 1.00 93.56 348 GLN A N 1
ATOM 2809 C CA . GLN A 1 348 ? -17.811 9.614 32.831 1.00 93.56 348 GLN A CA 1
ATOM 2810 C C . GLN A 1 348 ? -17.693 8.163 32.349 1.00 93.56 348 GLN A C 1
ATOM 2812 O O . GLN A 1 348 ? -16.992 7.864 31.385 1.00 93.56 348 GLN A O 1
ATOM 2817 N N . LEU A 1 349 ? -18.402 7.247 33.014 1.00 93.06 349 LEU A N 1
ATOM 2818 C CA . LEU A 1 349 ? -18.502 5.843 32.612 1.00 93.06 349 LEU A CA 1
ATOM 2819 C C . LEU A 1 349 ? -19.468 5.667 31.432 1.00 93.06 349 LEU A C 1
ATOM 2821 O O . LEU A 1 349 ? -20.555 6.238 31.411 1.00 93.06 349 LEU A O 1
ATOM 2825 N N . THR A 1 350 ? -19.095 4.802 30.491 1.00 91.44 350 THR A N 1
ATOM 2826 C CA . THR A 1 350 ? -19.886 4.495 29.287 1.00 91.44 350 THR A CA 1
ATOM 2827 C C . THR A 1 350 ? -20.962 3.430 29.505 1.00 91.44 350 THR A C 1
ATOM 2829 O O . THR A 1 350 ? -21.811 3.213 28.645 1.00 91.44 350 THR A O 1
ATOM 2832 N N . GLY A 1 351 ? -20.892 2.704 30.626 1.00 89.31 351 GLY A N 1
ATOM 2833 C CA . GLY A 1 351 ? -21.729 1.529 30.886 1.00 89.31 351 GLY A CA 1
ATOM 2834 C C . GLY A 1 351 ? -21.284 0.254 30.157 1.00 89.31 351 GLY A C 1
ATOM 2835 O O . GLY A 1 351 ? -21.832 -0.809 30.433 1.00 89.31 351 GLY A O 1
ATOM 2836 N N . LYS A 1 352 ? -20.282 0.318 29.269 1.00 92.50 352 LYS A N 1
ATOM 2837 C CA . LYS A 1 352 ? -19.693 -0.872 28.640 1.00 92.50 352 LYS A CA 1
ATOM 2838 C C . LYS A 1 352 ? -18.709 -1.547 29.589 1.00 92.50 352 LYS A C 1
ATOM 2840 O O . LYS A 1 352 ? -17.905 -0.871 30.230 1.00 92.50 352 LYS A O 1
ATOM 2845 N N . GLN A 1 353 ? -18.785 -2.870 29.660 1.00 91.81 353 GLN A N 1
ATOM 2846 C CA . GLN A 1 353 ? -17.874 -3.713 30.428 1.00 91.81 353 GLN A CA 1
ATOM 2847 C C . GLN A 1 353 ? -17.118 -4.646 29.491 1.00 91.81 353 GLN A C 1
ATOM 2849 O O . GLN A 1 353 ? -17.651 -5.042 28.456 1.00 91.81 353 GLN A O 1
ATOM 2854 N N . ILE A 1 354 ? -15.880 -4.958 29.859 1.00 88.44 354 ILE A N 1
ATOM 2855 C CA . ILE A 1 354 ? -14.962 -5.788 29.083 1.00 88.44 354 ILE A CA 1
ATOM 2856 C C . ILE A 1 354 ? -14.266 -6.745 30.026 1.00 88.44 354 ILE A C 1
ATOM 2858 O O . ILE A 1 354 ? -13.785 -6.341 31.085 1.00 88.44 354 ILE A O 1
ATOM 2862 N N . GLU A 1 355 ? -14.186 -8.000 29.614 1.00 87.56 355 GLU A N 1
ATOM 2863 C CA . GLU A 1 355 ? -13.479 -9.042 30.338 1.00 87.56 355 GLU A CA 1
ATOM 2864 C C . GLU A 1 355 ? -12.211 -9.453 29.579 1.00 87.56 355 GLU A C 1
ATOM 2866 O O . GLU A 1 355 ? -12.237 -9.715 28.372 1.00 87.56 355 GLU A O 1
ATOM 2871 N N . ILE A 1 356 ? -11.089 -9.481 30.298 1.00 83.12 356 ILE A N 1
ATOM 2872 C CA . ILE A 1 356 ? -9.782 -9.917 29.803 1.00 83.12 356 ILE A CA 1
ATOM 2873 C C . ILE A 1 356 ? -9.457 -11.246 30.489 1.00 83.12 356 ILE A C 1
ATOM 2875 O O . ILE A 1 356 ? -9.087 -11.264 31.667 1.00 83.12 356 ILE A O 1
ATOM 2879 N N . LEU A 1 357 ? -9.669 -12.345 29.756 1.00 71.88 357 LEU A N 1
ATOM 2880 C CA . LEU A 1 357 ? -9.681 -13.709 30.296 1.00 71.88 357 LEU A CA 1
ATOM 2881 C C . LEU A 1 357 ? -8.316 -14.419 30.273 1.00 71.88 357 LEU A C 1
ATOM 2883 O O . LEU A 1 357 ? -8.083 -15.262 31.137 1.00 71.88 357 LEU A O 1
ATOM 2887 N N . GLU A 1 358 ? -7.398 -14.077 29.360 1.00 56.03 358 GLU A N 1
ATOM 2888 C CA . GLU A 1 358 ? -6.108 -14.778 29.196 1.00 56.03 358 GLU A CA 1
ATOM 2889 C C . GLU A 1 358 ? -4.952 -13.856 28.818 1.00 56.03 358 GLU A C 1
ATOM 2891 O O . GLU A 1 358 ? -5.122 -13.012 27.914 1.00 56.03 358 GLU A O 1
#

pLDDT: mean 77.97, std 19.18, range [28.02, 98.56]

Radius of gyration: 23.54 Å; Cα contacts (8 Å, |Δi|>4): 698; chains: 1; bounding box: 51×47×68 Å

Sequence (358 aa):
MEPVTVLMPFYNQENFVAEAIGSILNQTYPVFQFIIYDDGSTDTSLRRVQPFRRDPRVVVLAGKQNRGEAYARNRLLDVCQTKFACWQDSDDLSNRFRLEYQMKLAGHKKMVFSRWERFNTGTMPPVEKIPEIHGLFQTCFPSALFAVDKACRFDDTITLEAKIGVDLEWAERMQRSFEYSNATTPECLYFYRNHDARMSMVKKKILAEISPEIIRTLNYGALVNRIRPDVENQSITLNLPPVGRNLDFWLDEFMDGVSRVGVKGWVRLLEADMLNAEVYLAWVPLAGSGKVLCFETTANLRPDVSAHFVKWDLNNSGFSANINKTDLPRGTFQLGLVVKKEGKIDWQLTGKQIEILE

Nearest PDB structures (foldseek):
  6p61-assembly2_B  TM=8.592E-01  e=6.581E-13  Leptospira borgpetersenii serovar Hardjo-bovis str. JB197
  6p61-assembly3_C  TM=8.432E-01  e=7.883E-13  Leptospira borgpetersenii serovar Hardjo-bovis str. JB197
  2z86-assembly2_D  TM=7.336E-01  e=1.697E-11  Escherichia coli
  5hea-assembly1_A  TM=6.489E-01  e=6.882E-12  Streptococcus parasanguinis FW213
  3bcv-assembly1_B  TM=6.667E-01  e=1.828E-08  Bacteroides fragilis NCTC 9343

Mean predicted aligned error: 16.35 Å

Solvent-accessible surface area (backbone atoms only — not comparable to full-atom values): 20076 Å² total; per-residue (Å²): 131,78,53,33,31,39,38,28,47,41,60,65,38,60,90,29,36,60,58,20,49,50,26,60,74,54,37,69,48,84,52,54,39,38,42,35,34,34,31,29,49,85,58,62,27,62,71,61,50,55,71,52,55,74,43,92,46,39,46,79,48,73,46,94,51,69,67,39,70,39,44,37,49,37,58,48,54,76,71,57,83,47,62,28,34,27,44,39,52,36,65,26,42,44,30,33,56,36,62,44,55,44,57,68,60,32,78,93,30,48,30,25,29,28,28,64,46,77,39,50,75,94,55,82,71,65,74,85,56,74,72,90,82,88,80,83,95,65,90,35,69,52,43,28,31,32,54,65,50,84,79,72,57,49,70,60,82,67,44,71,83,65,76,67,58,66,70,55,54,45,51,53,52,44,40,62,77,45,70,67,39,62,48,63,45,90,52,59,26,31,37,44,59,50,62,84,84,39,65,73,54,50,49,52,53,53,58,72,72,50,54,76,65,56,45,55,70,66,54,41,48,68,49,45,31,72,55,70,76,77,64,78,76,67,56,42,80,65,92,74,68,81,81,49,84,58,63,50,73,50,72,80,42,80,43,88,52,96,59,34,39,38,40,29,33,38,47,43,50,79,89,48,55,25,75,83,46,46,51,27,45,30,40,34,48,75,72,70,95,55,75,49,38,28,32,81,43,38,55,33,83,23,64,69,55,19,66,71,45,76,89,39,60,27,36,54,21,17,36,34,40,77,46,53,51,85,78,48,77,76,46,47,26,36,36,25,45,32,43,38,42,94,90,44,72,50,38,42,75,70,82,48,71,49,75,41,89,128

Secondary structure (DSSP, 8-state):
---EEEEEEESS-TTTHHHHHHHHHT-S--SEEEEEEE---SSSHHHHHGGGGGSTTEEEEE-SS---HHHHHHHHHHT--SSEEEE--TT-EE-TTHHHHHHHHHTT-SEEEEEEEEEETTS---TT------S-----GGG-EEE--GGG---TTS-TTT-SSHHHHHHHHHHHHTTT-EEEEEEEEEEEEE-TT-HHHHHHHHHHHS-HHHHHHTTHHHHHTT---------B-----SPPS-EEEEEEEEEE-SSEEEEEEEEEETTS--TT-EEEEEEEESSSSPPPEEEEPEEE--HHHHHHSTTS--GGGEEEEEEEGGGS-SEEEEEEEEEEETTEEEEEEEEEEEEE--